Protein AF-A0A0G0DXW0-F1 (afdb_monomer)

Foldseek 3Di:
DDDDPDDPPDWDAQPAQRDTDDLQDQADPQQRHGQQNPRDDLPDLQDLVVLLVCLQPVQQQQVSCVSLVVVVVNVVSNVCSVVVLSNLVSNVVSVVSVPDDSVVNCNVRRDDPDDDDDPDPDPPPPPVVVVVVSVVVSVVVVVVVVVVVVVPPDDDDDDDDDDDDDDDDDDDDDDDDDDDDDDDDDDDDDDDDDDDDPDVQAQQNVLVVLLCVLPVQKDKFKAAPVRHTDDSPGQFQIEIEIEHDDPNQPALVSQLVSLLSSLLSQCPDPVRLVRYQKYWYDYPQWWTWMAGSVCSNPDPSVNCGSRNCVVPFQDEDCDQPPDDDSNPRGHIYTRHPRHD

Radius of gyration: 32.4 Å; Cα contacts (8 Å, |Δi|>4): 427; chains: 1; bounding box: 86×95×65 Å

pLDDT: mean 73.93, std 21.07, range [23.67, 97.31]

Secondary structure (DSSP, 8-state):
----------EEEPTTT--EEETT-SB-TTT--B--TT----SS---HHHHHHHHHHSGGGTHHHHHTT-HHHHHHHHHTGGGSHHHHHHHHHHHHHHTS-HHHHHHHHS-----------------HHHHHHHHHHHHHHHHHHHHHHHHS--------------------------------------------------HHHHHHHHHHTT-TT-EEEEE-TTSSBP-TTSPSPEEEEEEEPTTT--SHHHHHHHHHHHHHHHHH-TTTGGGEEEEEEEETTTEEEEEEHHHHHHS-TTTSHHHHIIIIIS---SS----S-GGG--EEEE-SGGG-

Sequence (340 aa):
MSDEIEQKEGGKKCPFCGESILNEAQKCKHCGEWLVAGGQPVKNSKNKVIAFALAWILGGFGAHKFYLGKTGQGILYLLFCWTMIPSIIAFFEGIVYLTKNDIDFARSYGSASASNPINNNVNNKSNKSVLALVGIVVVIFVVLIIIIGNITGSTKENKVETVSKIETPKQESSTEIKNANDKQPTQENNDVADKKVVEEVGAVKKIENIVKSVSDKSEVTVWDTKGDFAKETSTPPYEVIVNAGNGDIASCFYAKSVAYDIMKKLYTDEAVKSKISRVLFTSWGHLRTSVGSEDGINTDWATSGPTNFWIVMMKYKPYEDETGTLNQRTWGKEIGSDCK

Solvent-accessible surface area (backbone atoms only — not comparable to full-atom values): 20456 Å² total; per-residue (Å²): 136,83,85,80,78,82,78,79,91,54,68,40,58,38,78,78,58,62,48,81,36,58,68,83,49,54,50,41,91,86,70,66,47,74,36,60,93,81,60,66,77,74,84,66,70,73,60,47,66,58,39,22,52,29,11,66,76,36,11,30,53,15,48,26,32,44,74,46,67,39,50,72,61,12,52,51,19,49,75,40,32,90,70,52,56,33,31,60,53,22,42,56,50,18,53,55,41,64,74,40,54,72,68,61,42,43,71,75,45,34,79,74,81,81,75,80,88,72,88,72,86,68,85,70,81,69,62,59,65,59,60,48,51,52,51,51,53,50,52,52,51,52,51,49,51,53,56,54,56,64,71,66,72,76,79,79,88,81,88,84,82,90,87,89,88,87,84,87,84,88,83,89,83,86,80,89,82,90,77,88,79,89,82,85,87,84,88,82,88,79,90,76,92,71,90,74,77,90,66,79,72,42,60,56,63,46,51,50,51,54,42,38,74,76,36,75,70,40,48,74,49,49,25,30,83,85,74,44,77,49,47,77,86,51,70,71,45,26,37,37,41,36,39,44,42,90,81,74,58,92,43,30,68,54,41,55,50,54,49,46,53,40,51,47,56,47,39,68,35,87,85,40,32,88,36,39,25,24,44,38,38,36,34,76,75,20,37,37,38,30,42,4,33,63,58,46,59,71,48,58,71,86,73,42,38,65,51,42,40,56,70,66,59,23,52,73,36,101,56,84,63,79,61,80,54,64,31,66,25,50,28,23,30,69,68,20,81,78,47,111

Structure (mmCIF, N/CA/C/O backbone):
data_AF-A0A0G0DXW0-F1
#
_entry.id   AF-A0A0G0DXW0-F1
#
loop_
_atom_site.group_PDB
_atom_site.id
_atom_site.type_symbol
_atom_site.label_atom_id
_atom_site.label_alt_id
_atom_site.label_comp_id
_atom_site.label_asym_id
_atom_site.label_entity_id
_atom_site.label_seq_id
_atom_site.pdbx_PDB_ins_code
_atom_site.Cartn_x
_atom_site.Cartn_y
_atom_site.Cartn_z
_atom_site.occupancy
_atom_site.B_iso_or_equiv
_atom_site.auth_seq_id
_atom_site.auth_comp_id
_atom_site.auth_asym_id
_atom_site.auth_atom_id
_atom_site.pdbx_PDB_model_num
ATOM 1 N N . MET A 1 1 ? -19.731 39.403 -26.597 1.00 40.00 1 MET A N 1
ATOM 2 C CA . MET A 1 1 ? -19.226 38.393 -27.541 1.00 40.00 1 MET A CA 1
ATOM 3 C C . MET A 1 1 ? -18.908 37.186 -26.696 1.00 40.00 1 MET A C 1
ATOM 5 O O . MET A 1 1 ? -18.010 37.253 -25.869 1.00 40.00 1 MET A O 1
ATOM 9 N N . SER A 1 2 ? -19.826 36.233 -26.732 1.00 44.75 2 SER A N 1
ATOM 10 C CA . SER A 1 2 ? -19.870 35.059 -25.875 1.00 44.75 2 SER A CA 1
ATOM 11 C C . SER A 1 2 ? -18.982 34.002 -26.517 1.00 44.75 2 SER A C 1
ATOM 13 O O . SER A 1 2 ? -19.323 33.528 -27.596 1.00 44.75 2 SER A O 1
ATOM 15 N N . ASP A 1 3 ? -17.857 33.664 -25.895 1.00 50.09 3 ASP A N 1
ATOM 16 C CA . ASP A 1 3 ? -17.045 32.543 -26.363 1.00 50.09 3 ASP A CA 1
ATOM 17 C C . ASP A 1 3 ? -17.637 31.251 -25.790 1.00 50.09 3 ASP A C 1
ATOM 19 O O . ASP A 1 3 ? -17.399 30.868 -24.642 1.00 50.09 3 ASP A O 1
ATOM 23 N N . GLU A 1 4 ? -18.476 30.612 -26.603 1.00 57.16 4 GLU A N 1
ATOM 24 C CA . GLU A 1 4 ? -18.894 29.222 -26.454 1.00 57.16 4 GLU A CA 1
ATOM 25 C C . GLU A 1 4 ? -17.668 28.314 -26.616 1.00 57.16 4 GLU A C 1
ATOM 27 O O . GLU A 1 4 ? -17.169 28.096 -27.719 1.00 57.16 4 GLU A O 1
ATOM 32 N N . ILE A 1 5 ? -17.168 27.762 -25.508 1.00 54.06 5 ILE A N 1
ATOM 33 C CA . ILE A 1 5 ? -16.262 26.613 -25.561 1.00 54.06 5 ILE A CA 1
ATOM 34 C C . ILE A 1 5 ? -17.133 25.366 -25.682 1.00 54.06 5 ILE A C 1
ATOM 36 O O . ILE A 1 5 ? -17.720 24.892 -24.709 1.00 54.06 5 ILE A O 1
ATOM 40 N N . GLU A 1 6 ? -17.210 24.869 -26.910 1.00 49.75 6 GLU A N 1
ATOM 41 C CA . GLU A 1 6 ? -17.829 23.615 -27.320 1.00 49.75 6 GLU A CA 1
ATOM 42 C C . GLU A 1 6 ? -17.302 22.447 -26.457 1.00 49.75 6 GLU A C 1
ATOM 44 O O . GLU A 1 6 ? -16.174 21.969 -26.610 1.00 49.75 6 GLU A O 1
ATOM 49 N N . GLN A 1 7 ? -18.113 21.998 -25.495 1.00 47.75 7 GLN A N 1
ATOM 50 C CA . GLN A 1 7 ? -17.845 20.800 -24.704 1.00 47.75 7 GLN A CA 1
ATOM 51 C C . GLN A 1 7 ? -18.087 19.569 -25.583 1.00 47.75 7 GLN A C 1
ATOM 53 O O . GLN A 1 7 ? -19.216 19.116 -25.750 1.00 47.75 7 GLN A O 1
ATOM 58 N N . LYS A 1 8 ? -17.016 18.997 -26.147 1.00 49.41 8 LYS A N 1
ATOM 59 C CA . LYS A 1 8 ? -17.075 17.633 -26.685 1.00 49.41 8 LYS A CA 1
ATOM 60 C C . LYS A 1 8 ? -17.253 16.657 -25.526 1.00 49.41 8 LYS A C 1
ATOM 62 O O . LYS A 1 8 ? -16.293 16.299 -24.844 1.00 49.41 8 LYS A O 1
ATOM 67 N N . GLU A 1 9 ? -18.494 16.239 -25.309 1.00 58.84 9 GLU A N 1
ATOM 68 C CA . GLU A 1 9 ? -18.859 15.241 -24.310 1.00 58.84 9 GLU A CA 1
ATOM 69 C C . GLU A 1 9 ? -18.385 13.845 -24.731 1.00 58.84 9 GLU A C 1
ATOM 71 O O . GLU A 1 9 ? -19.079 13.057 -25.368 1.00 58.84 9 GLU A O 1
ATOM 76 N N . GLY A 1 10 ? -17.146 13.549 -24.359 1.00 58.88 10 GLY A N 1
ATOM 77 C CA . GLY A 1 10 ? -16.600 12.206 -24.272 1.00 58.88 10 GLY A CA 1
ATOM 78 C C . GLY A 1 10 ? -15.686 12.162 -23.056 1.00 58.88 10 GLY A C 1
ATOM 79 O O . GLY A 1 10 ? -14.524 12.555 -23.134 1.00 58.88 10 GLY A O 1
ATOM 80 N N . GLY A 1 11 ? -16.227 11.751 -21.911 1.00 71.75 11 GLY A N 1
ATOM 81 C CA . GLY A 1 11 ? -15.471 11.612 -20.670 1.00 71.75 11 GLY A CA 1
ATOM 82 C C . GLY A 1 11 ? -15.144 10.150 -20.379 1.00 71.75 11 GLY A C 1
ATOM 83 O O . GLY A 1 11 ? -16.014 9.287 -20.483 1.00 71.75 11 GLY A O 1
ATOM 84 N N . LYS A 1 12 ? -13.906 9.865 -19.971 1.00 81.88 12 LYS A N 1
ATOM 85 C CA . LYS A 1 12 ? -13.527 8.576 -19.369 1.00 81.88 12 LYS A CA 1
ATOM 86 C C . LYS A 1 12 ? -13.483 8.726 -17.855 1.00 81.88 12 LYS A C 1
ATOM 88 O O . LYS A 1 12 ? -13.256 9.818 -17.341 1.00 81.88 12 LYS A O 1
ATOM 93 N N . LYS A 1 13 ? -13.658 7.631 -17.118 1.00 86.25 13 LYS A N 1
ATOM 94 C CA . LYS A 1 13 ? -13.412 7.639 -15.671 1.00 86.25 13 LYS A CA 1
ATOM 95 C C . LYS A 1 13 ? -11.923 7.498 -15.400 1.00 86.25 13 LYS A C 1
ATOM 97 O O . LYS A 1 13 ? -11.234 6.707 -16.045 1.00 86.25 13 LYS A O 1
ATOM 102 N N . CYS A 1 14 ? -11.420 8.272 -14.449 1.00 78.50 14 CYS A N 1
ATOM 103 C CA . CYS A 1 14 ? -10.056 8.127 -13.976 1.00 78.50 14 CYS A CA 1
ATOM 104 C C . CYS A 1 14 ? -9.881 6.725 -13.358 1.00 78.50 14 CYS A C 1
ATOM 106 O O . CYS A 1 14 ? -10.621 6.391 -12.434 1.00 78.50 14 CYS A O 1
ATOM 108 N N . PRO A 1 15 ? -8.904 5.909 -13.794 1.00 73.50 15 PRO A N 1
ATOM 109 C CA . PRO A 1 15 ? -8.685 4.569 -13.242 1.00 73.50 15 PRO A CA 1
ATOM 110 C C . PRO A 1 15 ? -8.173 4.585 -11.792 1.00 73.50 15 PRO A C 1
ATOM 112 O O . PRO A 1 15 ? -8.143 3.541 -11.151 1.00 73.50 15 PRO A O 1
ATOM 115 N N . PHE A 1 16 ? -7.769 5.752 -11.280 1.00 71.25 16 PHE A N 1
ATOM 116 C CA . PHE A 1 16 ? -7.217 5.910 -9.935 1.00 71.25 16 PHE A CA 1
ATOM 117 C C . PHE A 1 16 ? -8.240 6.449 -8.928 1.00 71.25 16 PHE A C 1
ATOM 119 O O . PHE A 1 16 ? -8.331 5.930 -7.820 1.00 71.25 16 PHE A O 1
ATOM 126 N N . CYS A 1 17 ? -9.023 7.469 -9.301 1.00 80.31 17 CYS A N 1
ATOM 127 C CA . CYS A 1 17 ? -10.004 8.092 -8.400 1.00 80.31 17 CYS A CA 1
ATOM 128 C C . CYS A 1 17 ? -11.469 7.908 -8.813 1.00 80.31 17 CYS A C 1
ATOM 130 O O . CYS A 1 17 ? -12.350 8.340 -8.085 1.00 80.31 17 CYS A O 1
ATOM 132 N N . GLY A 1 18 ? -11.753 7.306 -9.972 1.00 77.38 18 GLY A N 1
ATOM 133 C CA . GLY A 1 18 ? -13.119 7.037 -10.436 1.00 77.38 18 GLY A CA 1
ATOM 134 C C . GLY A 1 18 ? -13.885 8.245 -10.989 1.00 77.38 18 GLY A C 1
ATOM 135 O O . GLY A 1 18 ? -14.936 8.052 -11.598 1.00 77.38 18 GLY A O 1
ATOM 136 N N . GLU A 1 19 ? -13.350 9.458 -10.833 1.00 81.75 19 GLU A N 1
ATOM 137 C CA . GLU A 1 19 ? -13.993 10.700 -11.269 1.00 81.75 19 GLU A CA 1
ATOM 138 C C . GLU A 1 19 ? -13.965 10.878 -12.793 1.00 81.75 19 GLU A C 1
ATOM 140 O O . GLU A 1 19 ? -13.047 10.404 -13.478 1.00 81.75 19 GLU A O 1
ATOM 145 N N . SER A 1 20 ? -14.966 11.577 -13.328 1.00 83.06 20 SER A N 1
ATOM 146 C CA . SER A 1 20 ? -15.090 11.820 -14.766 1.00 83.06 20 SER A CA 1
ATOM 147 C C . SER A 1 20 ? -14.067 12.852 -15.239 1.00 83.06 20 SER A C 1
ATOM 149 O O . SER A 1 20 ? -13.971 13.969 -14.731 1.00 83.06 20 SER A O 1
ATOM 151 N N . ILE A 1 21 ? -13.281 12.476 -16.240 1.00 84.25 21 ILE A N 1
ATOM 152 C CA . ILE A 1 21 ? -12.210 13.289 -16.816 1.00 84.25 21 ILE A CA 1
ATOM 153 C C . ILE A 1 21 ? -12.323 13.303 -18.338 1.00 84.25 21 ILE A C 1
ATOM 155 O O . ILE A 1 21 ? -12.891 12.397 -18.946 1.00 84.25 21 ILE A O 1
ATOM 159 N N . LEU A 1 22 ? -11.730 14.317 -18.966 1.00 82.00 22 LEU A N 1
ATOM 160 C CA . LEU A 1 22 ? -11.640 14.383 -20.423 1.00 82.00 22 LEU A CA 1
ATOM 161 C C . LEU A 1 22 ? -10.870 13.169 -20.967 1.00 82.00 22 LEU A C 1
ATOM 163 O O . LEU A 1 22 ? -9.897 12.707 -20.356 1.00 82.00 22 LEU A O 1
ATOM 167 N N . ASN A 1 23 ? -11.283 12.661 -22.128 1.00 76.00 23 ASN A N 1
ATOM 168 C CA . ASN A 1 23 ? -10.635 11.524 -22.781 1.00 76.00 23 ASN A CA 1
ATOM 169 C C . ASN A 1 23 ? -9.145 11.772 -23.070 1.00 76.00 23 ASN A C 1
ATOM 171 O O . ASN A 1 23 ? -8.328 10.850 -22.975 1.00 76.00 23 ASN A O 1
ATOM 175 N N . GLU A 1 24 ? -8.770 13.020 -23.321 1.00 73.81 24 GLU A N 1
ATOM 176 C CA . GLU A 1 24 ? -7.413 13.464 -23.641 1.00 73.81 24 GLU A CA 1
ATOM 177 C C . GLU A 1 24 ? -6.607 13.866 -22.397 1.00 73.81 24 GLU A C 1
ATOM 179 O O . GLU A 1 24 ? -5.425 14.193 -22.509 1.00 73.81 24 GLU A O 1
ATOM 184 N N . ALA A 1 25 ? -7.208 13.838 -21.200 1.00 69.88 25 ALA A N 1
ATOM 185 C CA . ALA A 1 25 ? -6.524 14.241 -19.978 1.00 69.88 25 ALA A CA 1
ATOM 186 C C . ALA A 1 25 ? -5.266 13.382 -19.760 1.00 69.88 25 ALA A C 1
ATOM 188 O O . ALA A 1 25 ? -5.347 12.160 -19.606 1.00 69.88 25 ALA A O 1
ATOM 189 N N . GLN A 1 26 ? -4.104 14.043 -19.740 1.00 73.50 26 GLN A N 1
ATOM 190 C CA . GLN A 1 26 ? -2.802 13.440 -19.419 1.00 73.50 26 GLN A CA 1
ATOM 191 C C . GLN A 1 26 ? -2.531 13.418 -17.914 1.00 73.50 26 GLN A C 1
ATOM 193 O O . GLN A 1 26 ? -1.692 12.658 -17.441 1.00 73.50 26 GLN A O 1
ATOM 198 N N . LYS A 1 27 ? -3.238 14.253 -17.155 1.00 76.44 27 LYS A N 1
ATOM 199 C CA . LYS A 1 27 ? -3.160 14.333 -15.702 1.00 76.44 27 LYS A CA 1
ATOM 200 C C . LYS A 1 27 ? -4.563 14.550 -15.160 1.00 76.44 27 LYS A C 1
ATOM 202 O O . LYS A 1 27 ? -5.306 15.384 -15.677 1.00 76.44 27 LYS A O 1
ATOM 207 N N . CYS A 1 28 ? -4.948 13.775 -14.157 1.00 80.81 28 CYS A N 1
ATOM 208 C CA . CYS A 1 28 ? -6.250 13.923 -13.532 1.00 80.81 28 CYS A CA 1
ATOM 209 C C . CYS A 1 28 ? -6.279 15.214 -12.702 1.00 80.81 28 CYS A C 1
ATOM 211 O O . CYS A 1 28 ? -5.436 15.410 -11.831 1.00 80.81 28 CYS A O 1
ATOM 213 N N . LYS A 1 29 ? -7.272 16.079 -12.935 1.00 80.69 29 LYS A N 1
ATOM 214 C CA . LYS A 1 29 ? -7.458 17.319 -12.159 1.00 80.69 29 LYS A CA 1
ATOM 215 C C . LYS A 1 29 ? -7.966 17.086 -10.730 1.00 80.69 29 LYS A C 1
ATOM 217 O O . LYS A 1 29 ? -7.827 17.969 -9.898 1.00 80.69 29 LYS A O 1
ATOM 222 N N . HIS A 1 30 ? -8.551 15.916 -10.463 1.00 79.06 30 HIS A N 1
ATOM 223 C CA . HIS A 1 30 ? -9.134 15.576 -9.163 1.00 79.06 30 HIS A CA 1
ATOM 224 C C . HIS A 1 30 ? -8.126 14.889 -8.238 1.00 79.06 30 HIS A C 1
ATOM 226 O O . HIS A 1 30 ? -8.011 15.273 -7.083 1.00 79.06 30 HIS A O 1
ATOM 232 N N . CYS A 1 31 ? -7.364 13.906 -8.739 1.00 77.19 31 CYS A N 1
ATOM 233 C CA . CYS A 1 31 ? -6.364 13.197 -7.931 1.00 77.19 31 CYS A CA 1
ATOM 234 C C . CYS A 1 31 ? -4.911 13.585 -8.204 1.00 77.19 31 CYS A C 1
ATOM 236 O O . CYS A 1 31 ? -4.020 13.114 -7.508 1.00 77.19 31 CYS A O 1
ATOM 238 N N . GLY A 1 32 ? -4.644 14.402 -9.224 1.00 67.06 32 GLY A N 1
ATOM 239 C CA . GLY A 1 32 ? -3.286 14.806 -9.588 1.00 67.06 32 GLY A CA 1
ATOM 240 C C . GLY A 1 32 ? -2.451 13.714 -10.266 1.00 67.06 32 GLY A C 1
ATOM 241 O O . GLY A 1 32 ? -1.327 14.002 -10.673 1.00 67.06 32 GLY A O 1
ATOM 242 N N . GLU A 1 33 ? -2.982 12.501 -10.436 1.00 69.62 33 GLU A N 1
ATOM 243 C CA . GLU A 1 33 ? -2.247 11.372 -11.010 1.00 69.62 33 GLU A CA 1
ATOM 244 C C . GLU A 1 33 ? -2.070 11.513 -12.525 1.00 69.62 33 GLU A C 1
ATOM 246 O O . GLU A 1 33 ? -2.971 11.979 -13.237 1.00 69.62 33 GLU A O 1
ATOM 251 N N . TRP A 1 34 ? -0.913 11.093 -13.036 1.00 71.31 34 TRP A N 1
ATOM 252 C CA . TRP A 1 34 ? -0.656 11.112 -14.471 1.00 71.31 34 TRP A CA 1
ATOM 253 C C . TRP A 1 34 ? -1.344 9.926 -15.142 1.00 71.31 34 TRP A C 1
ATOM 255 O O . TRP A 1 34 ? -1.150 8.761 -14.806 1.00 71.31 34 TRP A O 1
ATOM 265 N N . LEU A 1 35 ? -2.152 10.231 -16.147 1.00 71.62 35 LEU A N 1
ATOM 266 C CA . LEU A 1 35 ? -2.888 9.254 -16.923 1.00 71.62 35 LEU A CA 1
ATOM 267 C C . LEU A 1 35 ? -2.022 8.877 -18.116 1.00 71.62 35 LEU A C 1
ATOM 269 O O . LEU A 1 35 ? -1.823 9.667 -19.041 1.00 71.62 35 LEU A O 1
ATOM 273 N N . VAL A 1 36 ? -1.492 7.657 -18.102 1.00 62.97 36 VAL A N 1
ATOM 274 C CA . VAL A 1 36 ? -0.843 7.089 -19.285 1.00 62.97 36 VAL A CA 1
ATOM 275 C C . VAL A 1 36 ? -1.857 7.103 -20.432 1.00 62.97 36 VAL A C 1
ATOM 277 O O . VAL A 1 36 ? -3.027 6.757 -20.234 1.00 62.97 36 VAL A O 1
ATOM 280 N N . ALA A 1 37 ? -1.430 7.573 -21.608 1.00 52.50 37 ALA A N 1
ATOM 281 C CA . ALA A 1 37 ? -2.293 7.727 -22.776 1.00 52.50 37 ALA A CA 1
ATOM 282 C C . ALA A 1 37 ? -3.056 6.416 -23.036 1.00 52.50 37 ALA A C 1
ATOM 284 O O . ALA A 1 37 ? -2.452 5.406 -23.387 1.00 52.50 37 ALA A O 1
ATOM 285 N N . GLY A 1 38 ? -4.369 6.425 -22.788 1.00 54.19 38 GLY A N 1
ATOM 286 C CA . GLY A 1 38 ? -5.231 5.241 -22.890 1.00 54.19 38 GLY A CA 1
ATOM 287 C C . GLY A 1 38 ? -5.963 4.820 -21.611 1.00 54.19 38 GLY A C 1
ATOM 288 O O . GLY A 1 38 ? -6.814 3.947 -21.694 1.00 54.19 38 GLY A O 1
ATOM 289 N N . GLY A 1 39 ? -5.710 5.438 -20.448 1.00 50.62 39 GLY A N 1
ATOM 290 C CA . GLY A 1 39 ? -6.562 5.252 -19.258 1.00 50.62 39 GLY A CA 1
ATOM 291 C C . GLY A 1 39 ? -6.633 3.818 -18.712 1.00 50.62 39 GLY A C 1
ATOM 292 O O . GLY A 1 39 ? -7.586 3.481 -18.017 1.00 50.62 39 GLY A O 1
ATOM 293 N N . GLN A 1 40 ? -5.649 2.973 -19.018 1.00 46.19 40 GLN A N 1
ATOM 294 C CA . GLN A 1 40 ? -5.597 1.602 -18.519 1.00 46.19 40 GLN A CA 1
ATOM 295 C C . GLN A 1 40 ? -4.689 1.538 -17.280 1.00 46.19 40 GLN A C 1
ATOM 297 O O . GLN A 1 40 ? -3.586 2.097 -17.312 1.00 46.19 40 GLN A O 1
ATOM 302 N N . PRO A 1 41 ? -5.112 0.863 -16.195 1.00 42.81 41 PRO A N 1
ATOM 303 C CA . PRO A 1 41 ? -4.245 0.605 -15.054 1.00 42.81 41 PRO A CA 1
ATOM 304 C C . PRO A 1 41 ? -3.052 -0.233 -15.520 1.00 42.81 41 PRO A C 1
ATOM 306 O O . PRO A 1 41 ? -3.225 -1.284 -16.141 1.00 42.81 41 PRO A O 1
ATOM 309 N N . VAL A 1 42 ? -1.832 0.228 -15.230 1.00 52.88 42 VAL A N 1
ATOM 310 C CA . VAL A 1 42 ? -0.592 -0.482 -15.578 1.00 52.88 42 VAL A CA 1
ATOM 311 C C . VAL A 1 42 ? -0.439 -1.672 -14.632 1.00 52.88 42 VAL A C 1
ATOM 313 O O . VAL A 1 42 ? 0.330 -1.655 -13.675 1.00 52.88 42 VAL A O 1
ATOM 316 N N . LYS A 1 43 ? -1.240 -2.713 -14.858 1.00 40.75 43 LYS A N 1
ATOM 317 C CA . LYS A 1 43 ? -1.130 -3.984 -14.153 1.00 40.75 43 LYS A CA 1
ATOM 318 C C . LYS A 1 43 ? 0.198 -4.605 -14.598 1.00 40.75 43 LYS A C 1
ATOM 320 O O . LYS A 1 43 ? 0.286 -5.114 -15.712 1.00 40.75 43 LYS A O 1
ATOM 325 N N . ASN A 1 44 ? 1.214 -4.518 -13.736 1.00 50.59 44 ASN A N 1
ATOM 326 C CA . ASN A 1 44 ? 2.633 -4.853 -13.950 1.00 50.59 44 ASN A CA 1
ATOM 327 C C . ASN A 1 44 ? 3.506 -3.693 -14.463 1.00 50.59 44 ASN A C 1
ATOM 329 O O . ASN A 1 44 ? 4.019 -3.718 -15.587 1.00 50.59 44 ASN A O 1
ATOM 333 N N . SER A 1 45 ? 3.751 -2.694 -13.610 1.00 62.88 45 SER A N 1
ATOM 334 C CA . SER A 1 45 ? 4.918 -1.828 -13.782 1.00 62.88 45 SER A CA 1
ATOM 335 C C . SER A 1 45 ? 6.189 -2.662 -13.580 1.00 62.88 45 SER A C 1
ATOM 337 O O . SER A 1 45 ? 6.467 -3.199 -12.510 1.00 62.88 45 SER A O 1
ATOM 339 N N . LYS A 1 46 ? 6.967 -2.827 -14.649 1.00 77.44 46 LYS A N 1
ATOM 340 C CA . LYS A 1 46 ? 8.275 -3.484 -14.576 1.00 77.44 46 LYS A CA 1
ATOM 341 C C . LYS A 1 46 ? 9.223 -2.590 -13.788 1.00 77.44 46 LYS A C 1
ATOM 343 O O . LYS A 1 46 ? 9.322 -1.398 -14.065 1.00 77.44 46 LYS A O 1
ATOM 348 N N . ASN A 1 47 ? 9.951 -3.166 -12.842 1.00 83.31 47 ASN A N 1
ATOM 349 C CA . ASN A 1 47 ? 10.943 -2.437 -12.063 1.00 83.31 47 ASN A CA 1
ATOM 350 C C . ASN A 1 47 ? 12.183 -2.112 -12.923 1.00 83.31 47 ASN A C 1
ATOM 352 O O . ASN A 1 47 ? 12.797 -3.022 -13.493 1.00 83.31 47 ASN A O 1
ATOM 356 N N . LYS A 1 48 ? 12.558 -0.826 -12.996 1.00 86.06 48 LYS A N 1
ATOM 357 C CA . LYS A 1 48 ? 13.735 -0.337 -13.736 1.00 86.06 48 LYS A CA 1
ATOM 358 C C . LYS A 1 48 ? 15.061 -0.837 -13.161 1.00 86.06 48 LYS A C 1
ATOM 360 O O . LYS A 1 48 ? 15.996 -1.081 -13.917 1.00 86.06 48 LYS A O 1
ATOM 365 N N . VAL A 1 49 ? 15.124 -1.055 -11.847 1.00 87.69 49 VAL A N 1
ATOM 366 C CA . VAL A 1 49 ? 16.309 -1.583 -11.156 1.00 87.69 49 VAL A CA 1
ATOM 367 C C . VAL A 1 49 ? 16.547 -3.034 -11.561 1.00 87.69 49 VAL A C 1
ATOM 369 O O . VAL A 1 49 ? 17.676 -3.414 -11.852 1.00 87.69 49 VAL A O 1
ATOM 372 N N . ILE A 1 50 ? 15.476 -3.826 -11.687 1.00 88.50 50 ILE A N 1
ATOM 373 C CA . ILE A 1 50 ? 15.559 -5.204 -12.190 1.00 88.50 50 ILE A CA 1
ATOM 374 C C . ILE A 1 50 ? 15.977 -5.207 -13.667 1.00 88.50 50 ILE A C 1
ATOM 376 O O . ILE A 1 50 ? 16.835 -5.994 -14.056 1.00 88.50 50 ILE A O 1
ATOM 380 N N . ALA A 1 51 ? 15.441 -4.294 -14.487 1.00 88.88 51 ALA A N 1
ATOM 381 C CA . ALA A 1 51 ? 15.866 -4.157 -15.883 1.00 88.88 51 ALA A CA 1
ATOM 382 C C . ALA A 1 51 ? 17.358 -3.799 -16.011 1.00 88.88 51 ALA A C 1
ATOM 384 O O . ALA A 1 51 ? 18.039 -4.342 -16.879 1.00 88.88 51 ALA A O 1
ATOM 385 N N . PHE A 1 52 ? 17.868 -2.925 -15.138 1.00 92.69 52 PHE A N 1
ATOM 386 C CA . PHE A 1 52 ? 19.289 -2.591 -15.051 1.00 92.69 52 PHE A CA 1
ATOM 387 C C . PHE A 1 52 ? 20.135 -3.789 -14.609 1.00 92.69 52 PHE A C 1
ATOM 389 O O . PHE A 1 52 ? 21.103 -4.123 -15.285 1.00 92.69 52 PHE A O 1
ATOM 396 N N . ALA A 1 53 ? 19.750 -4.472 -13.529 1.00 91.25 53 ALA A N 1
ATOM 397 C CA . ALA A 1 53 ? 20.469 -5.641 -13.027 1.00 91.25 53 ALA A CA 1
ATOM 398 C C . ALA A 1 53 ? 20.553 -6.752 -14.088 1.00 91.25 53 ALA A C 1
ATOM 400 O O . ALA A 1 53 ? 21.617 -7.328 -14.312 1.00 91.25 53 ALA A O 1
ATOM 401 N N . LEU A 1 54 ? 19.457 -6.996 -14.812 1.00 89.50 54 LEU A N 1
ATOM 402 C CA . LEU A 1 54 ? 19.430 -7.939 -15.930 1.00 89.50 54 LEU A CA 1
ATOM 403 C C . LEU A 1 54 ? 20.311 -7.488 -17.098 1.00 89.50 54 LEU A C 1
ATOM 405 O O . LEU A 1 54 ? 20.960 -8.328 -17.714 1.00 89.50 54 LEU A O 1
ATOM 409 N N . ALA A 1 55 ? 20.354 -6.189 -17.400 1.00 90.25 55 ALA A N 1
ATOM 410 C CA . ALA A 1 55 ? 21.207 -5.649 -18.458 1.00 90.25 55 ALA A CA 1
ATOM 411 C C . ALA A 1 55 ? 22.696 -5.715 -18.083 1.00 90.25 55 ALA A C 1
ATOM 413 O O . ALA A 1 55 ? 23.538 -5.898 -18.955 1.00 90.25 55 ALA A O 1
ATOM 414 N N . TRP A 1 56 ? 23.022 -5.606 -16.795 1.00 89.69 56 TRP A N 1
ATOM 415 C CA . TRP A 1 56 ? 24.393 -5.666 -16.299 1.00 89.69 56 TRP A CA 1
ATOM 416 C C . TRP A 1 56 ? 24.939 -7.096 -16.247 1.00 89.69 56 TRP A C 1
ATOM 418 O O . TRP A 1 56 ? 26.048 -7.351 -16.704 1.00 89.69 56 TRP A O 1
ATOM 428 N N . ILE A 1 57 ? 24.162 -8.038 -15.702 1.00 87.81 57 ILE A N 1
ATOM 429 C CA . ILE A 1 57 ? 24.633 -9.410 -15.456 1.00 87.81 57 ILE A CA 1
ATOM 430 C C . ILE A 1 57 ? 24.367 -10.308 -16.676 1.00 87.81 57 ILE A C 1
ATOM 432 O O . ILE A 1 57 ? 25.219 -11.103 -17.060 1.00 87.81 57 ILE A O 1
ATOM 436 N N . LEU A 1 58 ? 23.199 -10.176 -17.316 1.00 89.19 58 LEU A N 1
ATOM 437 C CA . LEU A 1 58 ? 22.757 -11.010 -18.448 1.00 89.19 58 LEU A CA 1
ATOM 438 C C . LEU A 1 58 ? 22.577 -10.193 -19.746 1.00 89.19 58 LEU A C 1
ATOM 440 O O . LEU A 1 58 ? 21.855 -10.601 -20.663 1.00 89.19 58 LEU A O 1
ATOM 444 N N . GLY A 1 59 ? 23.245 -9.042 -19.852 1.00 86.38 59 GLY A N 1
ATOM 445 C CA . GLY A 1 59 ? 23.125 -8.133 -20.993 1.00 86.38 59 GLY A CA 1
ATOM 446 C C . GLY A 1 59 ? 23.527 -8.749 -22.328 1.00 86.38 59 GLY A C 1
ATOM 447 O O . GLY A 1 59 ? 22.815 -8.588 -23.318 1.00 86.38 59 GLY A O 1
ATOM 448 N N . GLY A 1 60 ? 24.614 -9.524 -22.340 1.00 85.62 60 GLY A N 1
ATOM 449 C CA . GLY A 1 60 ? 25.094 -10.227 -23.536 1.00 85.62 60 GLY A CA 1
ATOM 450 C C . GLY A 1 60 ? 24.112 -11.262 -24.088 1.00 85.62 60 GLY A C 1
ATOM 451 O O . GLY A 1 60 ? 24.085 -11.501 -25.291 1.00 85.62 60 GLY A O 1
ATOM 452 N N . PHE A 1 61 ? 23.256 -11.820 -23.228 1.00 90.00 61 PHE A N 1
ATOM 453 C CA . PHE A 1 61 ? 22.195 -12.758 -23.603 1.00 90.00 61 PHE A CA 1
ATOM 454 C C . PHE A 1 61 ? 20.851 -12.060 -23.878 1.00 90.00 61 PHE A C 1
ATOM 456 O O . PHE A 1 61 ? 19.884 -12.707 -24.265 1.00 90.00 61 PHE A O 1
ATOM 463 N N . GLY A 1 62 ? 20.752 -10.742 -23.664 1.00 89.00 62 GLY A N 1
ATOM 464 C CA . GLY A 1 62 ? 19.528 -9.978 -23.915 1.00 89.00 62 GLY A CA 1
ATOM 465 C C . GLY A 1 62 ? 18.395 -10.216 -22.912 1.00 89.00 62 GLY A C 1
ATOM 466 O O . GLY A 1 62 ? 17.244 -9.898 -23.220 1.00 89.00 62 GLY A O 1
ATOM 467 N N . ALA A 1 63 ? 18.675 -10.740 -21.712 1.00 90.25 63 ALA A N 1
ATOM 468 C CA . ALA A 1 63 ? 17.652 -11.030 -20.696 1.00 90.25 63 ALA A CA 1
ATOM 469 C C . ALA A 1 63 ? 16.812 -9.797 -20.322 1.00 90.25 63 ALA A C 1
ATOM 471 O O . ALA A 1 63 ? 15.596 -9.887 -20.131 1.00 90.25 63 ALA A O 1
ATOM 472 N N . HIS A 1 64 ? 17.431 -8.614 -20.297 1.00 90.44 64 HIS A N 1
ATOM 473 C CA . HIS A 1 64 ? 16.732 -7.353 -20.055 1.00 90.44 64 HIS A CA 1
ATOM 474 C C . HIS A 1 64 ? 15.704 -7.026 -21.143 1.00 90.44 64 HIS A C 1
ATOM 476 O O . HIS A 1 64 ? 14.660 -6.457 -20.839 1.00 90.44 64 HIS A O 1
ATOM 482 N N . LYS A 1 65 ? 15.931 -7.417 -22.404 1.00 88.75 65 LYS A N 1
ATOM 483 C CA . LYS A 1 65 ? 14.955 -7.224 -23.490 1.00 88.75 65 LYS A CA 1
ATOM 484 C C . LYS A 1 65 ? 13.743 -8.133 -23.333 1.00 88.75 65 LYS A C 1
ATOM 486 O O . LYS A 1 65 ? 12.620 -7.671 -23.538 1.00 88.75 65 LYS A O 1
ATOM 491 N N . PHE A 1 66 ? 13.958 -9.383 -22.921 1.00 89.19 66 PHE A N 1
ATOM 492 C CA . PHE A 1 66 ? 12.875 -10.317 -22.605 1.00 89.19 66 PHE A CA 1
ATOM 493 C C . PHE A 1 66 ? 12.041 -9.824 -21.425 1.00 89.19 66 PHE A C 1
ATOM 495 O O . PHE A 1 66 ? 10.816 -9.773 -21.521 1.00 89.19 66 PHE A O 1
ATOM 502 N N . TYR A 1 67 ? 12.696 -9.341 -20.368 1.00 85.56 67 TYR A N 1
ATOM 503 C CA . TYR A 1 67 ? 12.018 -8.720 -19.233 1.00 85.56 67 TYR A CA 1
ATOM 504 C C . TYR A 1 67 ? 11.152 -7.530 -19.671 1.00 85.56 67 TYR A C 1
ATOM 506 O O . TYR A 1 67 ? 9.976 -7.438 -19.319 1.00 85.56 67 TYR A O 1
ATOM 514 N N . LEU A 1 68 ? 11.672 -6.663 -20.545 1.00 85.94 68 LEU A N 1
ATOM 515 C CA . LEU A 1 68 ? 10.929 -5.526 -21.097 1.00 85.94 68 LEU A CA 1
ATOM 516 C C . LEU A 1 68 ? 9.859 -5.918 -22.134 1.00 85.94 68 LEU A C 1
ATOM 518 O O . LEU A 1 68 ? 9.118 -5.048 -22.581 1.00 85.94 68 LEU A O 1
ATOM 522 N N . GLY A 1 69 ? 9.660 -7.208 -22.430 1.00 83.38 69 GLY A N 1
ATOM 523 C CA . GLY A 1 69 ? 8.633 -7.697 -23.362 1.00 83.38 69 GLY A CA 1
ATOM 524 C C . GLY A 1 69 ? 9.000 -7.510 -24.837 1.00 83.38 69 GLY A C 1
ATOM 525 O O . GLY A 1 69 ? 8.162 -7.683 -25.715 1.00 83.38 69 GLY A O 1
ATOM 526 N N . LYS A 1 70 ? 10.259 -7.160 -25.127 1.00 85.81 70 LYS A N 1
ATOM 527 C CA . LYS A 1 70 ? 10.796 -7.007 -26.484 1.00 85.81 70 LYS A CA 1
ATOM 528 C C . LYS A 1 70 ? 11.443 -8.314 -26.937 1.00 85.81 70 LYS A C 1
ATOM 530 O O . LYS A 1 70 ? 12.642 -8.358 -27.209 1.00 85.81 70 LYS A O 1
ATOM 535 N N . THR A 1 71 ? 10.643 -9.376 -27.023 1.00 85.25 71 THR A N 1
ATOM 536 C CA . THR A 1 71 ? 11.101 -10.748 -27.312 1.00 85.25 71 THR A CA 1
ATOM 537 C C . THR A 1 71 ? 11.925 -10.836 -28.597 1.00 85.25 71 THR A C 1
ATOM 539 O O . THR A 1 71 ? 12.975 -11.468 -28.599 1.00 85.25 71 THR A O 1
ATOM 542 N N . GLY A 1 72 ? 11.532 -10.125 -29.663 1.00 88.00 72 GLY A N 1
ATOM 543 C CA . GLY A 1 72 ? 12.302 -10.094 -30.914 1.00 88.00 72 GLY A CA 1
ATOM 544 C C . GLY A 1 72 ? 13.710 -9.504 -30.758 1.00 88.00 72 GLY A C 1
ATOM 545 O O . GLY A 1 72 ? 14.669 -10.053 -31.292 1.00 88.00 72 GLY A O 1
ATOM 546 N N . GLN A 1 73 ? 13.864 -8.433 -29.967 1.00 86.50 73 GLN A N 1
ATOM 547 C CA . GLN A 1 73 ? 15.188 -7.868 -29.666 1.00 86.50 73 GLN A CA 1
ATOM 548 C C . GLN A 1 73 ? 16.004 -8.794 -28.758 1.00 86.50 73 GLN A C 1
ATOM 550 O O . GLN A 1 73 ? 17.212 -8.895 -28.934 1.00 86.50 73 GLN A O 1
ATOM 555 N N . GLY A 1 74 ? 15.358 -9.494 -27.820 1.00 89.00 74 GLY A N 1
ATOM 556 C CA . GLY A 1 74 ? 16.021 -10.494 -26.981 1.00 89.00 74 GLY A CA 1
ATOM 557 C C . GLY A 1 74 ? 16.590 -11.661 -27.792 1.00 89.00 74 GLY A C 1
ATOM 558 O O . GLY A 1 74 ? 17.747 -12.025 -27.607 1.00 89.00 74 GLY A O 1
ATOM 559 N N . ILE A 1 75 ? 15.822 -12.196 -28.750 1.00 90.56 75 ILE A N 1
ATOM 560 C CA . ILE A 1 75 ? 16.287 -13.275 -29.641 1.00 90.56 75 ILE A CA 1
ATOM 561 C C . ILE A 1 75 ? 17.472 -12.801 -30.487 1.00 90.56 75 ILE A C 1
ATOM 563 O O . ILE A 1 75 ? 18.452 -13.526 -30.628 1.00 90.56 75 ILE A O 1
ATOM 567 N N . LEU A 1 76 ? 17.428 -11.567 -30.999 1.00 89.00 76 LEU A N 1
ATOM 568 C CA . LEU A 1 76 ? 18.552 -10.995 -31.739 1.00 89.00 76 LEU A CA 1
ATOM 569 C C . LEU A 1 76 ? 19.827 -10.943 -30.880 1.00 89.00 76 LEU A C 1
ATOM 571 O O . LEU A 1 76 ? 20.897 -11.320 -31.346 1.00 89.00 76 LEU A O 1
ATOM 575 N N . TYR A 1 77 ? 19.714 -10.533 -29.614 1.00 89.06 77 TYR A N 1
ATOM 576 C CA . TYR A 1 77 ? 20.852 -10.506 -28.690 1.00 89.06 77 TYR A CA 1
ATOM 577 C C . TYR A 1 77 ? 21.398 -11.914 -28.419 1.00 89.06 77 TYR A C 1
ATOM 579 O O . TYR A 1 77 ? 22.612 -12.088 -28.409 1.00 89.06 77 TYR A O 1
ATOM 587 N N . LEU A 1 78 ? 20.531 -12.925 -28.285 1.00 87.75 78 LEU A N 1
ATOM 588 C CA . LEU A 1 78 ? 20.952 -14.324 -28.146 1.00 87.75 78 LEU A CA 1
ATOM 589 C C . LEU A 1 78 ? 21.701 -14.841 -29.380 1.00 87.75 78 LEU A C 1
ATOM 591 O O . LEU A 1 78 ? 22.700 -15.533 -29.226 1.00 87.75 78 LEU A O 1
ATOM 595 N N . LEU A 1 79 ? 21.263 -14.493 -30.593 1.00 86.75 79 LEU A N 1
ATOM 596 C CA . LEU A 1 79 ? 21.932 -14.921 -31.830 1.00 86.75 79 LEU A CA 1
ATOM 597 C C . LEU A 1 79 ? 23.299 -14.256 -32.021 1.00 86.75 79 LEU A C 1
ATOM 599 O O . LEU A 1 79 ? 24.209 -14.857 -32.590 1.00 86.75 79 LEU A O 1
ATOM 603 N N . PHE A 1 80 ? 23.458 -13.025 -31.535 1.00 83.81 80 PHE A N 1
ATOM 604 C CA . PHE A 1 80 ? 24.709 -12.274 -31.623 1.00 83.81 80 PHE A CA 1
ATOM 605 C C . PHE A 1 80 ? 25.574 -12.368 -30.356 1.00 83.81 80 PHE A C 1
ATOM 607 O O . PHE A 1 80 ? 26.613 -11.710 -30.297 1.00 83.81 80 PHE A O 1
ATOM 614 N N . CYS A 1 81 ? 25.208 -13.179 -29.356 1.00 83.75 81 CYS A N 1
ATOM 615 C CA . CYS A 1 81 ? 25.890 -13.216 -28.053 1.00 83.75 81 CYS A CA 1
ATOM 616 C C . CYS A 1 81 ? 27.383 -13.588 -28.160 1.00 83.75 81 CYS A C 1
ATOM 618 O O . CYS A 1 81 ? 28.214 -13.058 -27.425 1.00 83.75 81 CYS A O 1
ATOM 620 N N . TRP A 1 82 ? 27.740 -14.408 -29.151 1.00 80.06 82 TRP A N 1
ATOM 621 C CA . TRP A 1 82 ? 29.113 -14.811 -29.470 1.00 80.06 82 TRP A CA 1
ATOM 622 C C . TRP A 1 82 ? 29.999 -13.670 -29.993 1.00 80.06 82 TRP A C 1
ATOM 624 O O . TRP A 1 82 ? 31.221 -13.769 -29.941 1.00 80.06 82 TRP A O 1
ATOM 634 N N . THR A 1 83 ? 29.406 -12.567 -30.462 1.00 82.25 83 THR A N 1
ATOM 635 C CA . THR A 1 83 ? 30.154 -11.412 -30.988 1.00 82.25 83 THR A CA 1
ATOM 636 C C . THR A 1 83 ? 30.604 -10.433 -29.904 1.00 82.25 83 THR A C 1
ATOM 638 O O . THR A 1 83 ? 31.312 -9.481 -30.213 1.00 82.25 83 THR A O 1
ATOM 641 N N . MET A 1 84 ? 30.169 -10.613 -28.648 1.00 80.50 84 MET A N 1
ATOM 642 C CA . MET A 1 84 ? 30.374 -9.691 -27.511 1.00 80.50 84 MET A CA 1
ATOM 643 C C . MET A 1 84 ? 29.818 -8.262 -27.690 1.00 80.50 84 MET A C 1
ATOM 645 O O . MET A 1 84 ? 29.669 -7.533 -26.709 1.00 80.50 84 MET A O 1
ATOM 649 N N . ILE A 1 85 ? 29.409 -7.876 -28.901 1.00 84.31 85 ILE A N 1
ATOM 650 C CA . ILE A 1 85 ? 28.751 -6.604 -29.218 1.00 84.31 85 ILE A CA 1
ATOM 651 C C . ILE A 1 85 ? 27.468 -6.400 -28.382 1.00 84.31 85 ILE A C 1
ATOM 653 O O . ILE A 1 85 ? 27.309 -5.312 -27.818 1.00 84.31 85 ILE A O 1
ATOM 657 N N . PRO A 1 86 ? 26.573 -7.402 -28.210 1.00 87.06 86 PRO A N 1
ATOM 658 C CA . PRO A 1 86 ? 25.363 -7.234 -27.402 1.00 87.06 86 PRO A CA 1
ATOM 659 C C . PRO A 1 86 ? 25.642 -6.873 -25.941 1.00 87.06 86 PRO A C 1
ATOM 661 O O . PRO A 1 86 ? 24.879 -6.106 -25.358 1.00 87.06 86 PRO A O 1
ATOM 664 N N . SER A 1 87 ? 26.748 -7.358 -25.364 1.00 85.88 87 SER A N 1
ATOM 665 C CA . SER A 1 87 ? 27.143 -7.052 -23.983 1.00 85.88 87 SER A CA 1
ATOM 666 C C . SER A 1 87 ? 27.465 -5.568 -23.801 1.00 85.88 87 SER A C 1
ATOM 668 O O . SER A 1 87 ? 27.008 -4.948 -22.843 1.00 85.88 87 SER A O 1
ATOM 670 N N . ILE A 1 88 ? 28.192 -4.971 -24.753 1.00 87.44 88 ILE A N 1
ATOM 671 C CA . ILE A 1 88 ? 28.553 -3.546 -24.714 1.00 87.44 88 ILE A CA 1
ATOM 672 C C . ILE A 1 88 ? 27.299 -2.680 -24.881 1.00 87.44 88 ILE A C 1
ATOM 674 O O . ILE A 1 88 ? 27.100 -1.720 -24.141 1.00 87.44 88 ILE A O 1
ATOM 678 N N . ILE A 1 89 ? 26.412 -3.034 -25.815 1.00 89.44 89 ILE A N 1
ATOM 679 C CA . ILE A 1 89 ? 25.162 -2.288 -26.025 1.00 89.44 89 ILE A CA 1
ATOM 680 C C . ILE A 1 89 ? 24.259 -2.394 -24.788 1.00 89.44 89 ILE A C 1
ATOM 682 O O . ILE A 1 89 ? 23.697 -1.391 -24.346 1.00 89.44 89 ILE A O 1
ATOM 686 N N . ALA A 1 90 ? 24.141 -3.587 -24.198 1.00 88.81 90 ALA A N 1
ATOM 687 C CA . ALA A 1 90 ? 23.343 -3.809 -22.996 1.00 88.81 90 ALA A CA 1
ATOM 688 C C . ALA A 1 90 ? 23.842 -2.994 -21.796 1.00 88.81 90 ALA A C 1
ATOM 690 O O . ALA A 1 90 ? 23.025 -2.484 -21.033 1.00 88.81 90 ALA A O 1
ATOM 691 N N . PHE A 1 91 ? 25.156 -2.808 -21.664 1.00 89.12 91 PHE A N 1
ATOM 692 C CA . PHE A 1 91 ? 25.749 -1.978 -20.618 1.00 89.12 91 PHE A CA 1
ATOM 693 C C . PHE A 1 91 ? 25.265 -0.521 -20.690 1.00 89.12 91 PHE A C 1
ATOM 695 O O . PHE A 1 91 ? 24.745 0.016 -19.708 1.00 89.12 91 PHE A O 1
ATOM 702 N N . PHE A 1 92 ? 25.356 0.109 -21.867 1.00 91.06 92 PHE A N 1
ATOM 703 C CA . PHE A 1 92 ? 24.877 1.483 -22.056 1.00 91.06 92 PHE A CA 1
ATOM 704 C C . PHE A 1 92 ? 23.358 1.590 -21.903 1.00 91.06 92 PHE A C 1
ATOM 706 O O . PHE A 1 92 ? 22.862 2.531 -21.282 1.00 91.06 92 PHE A O 1
ATOM 713 N N . GLU A 1 93 ? 22.604 0.615 -22.414 1.00 88.94 93 GLU A N 1
ATOM 714 C CA . GLU A 1 93 ? 21.155 0.560 -22.208 1.00 88.94 93 GLU A CA 1
ATOM 715 C C . GLU A 1 93 ? 20.778 0.438 -20.729 1.00 88.94 93 GLU A C 1
ATOM 717 O O . GLU A 1 93 ? 19.831 1.088 -20.290 1.00 88.94 93 GLU A O 1
ATOM 722 N N . GLY A 1 94 ? 21.540 -0.334 -19.952 1.00 89.25 94 GLY A N 1
ATOM 723 C CA . GLY A 1 94 ? 21.387 -0.430 -18.506 1.00 89.25 94 GLY A CA 1
ATOM 724 C C . GLY A 1 94 ? 21.487 0.941 -17.835 1.00 89.25 94 GLY A C 1
ATOM 725 O O . GLY A 1 94 ? 20.586 1.328 -17.089 1.00 89.25 94 GLY A O 1
ATOM 726 N N . ILE A 1 95 ? 22.531 1.714 -18.144 1.00 90.00 95 ILE A N 1
ATOM 727 C CA . ILE A 1 95 ? 22.710 3.074 -17.604 1.00 90.00 95 ILE A CA 1
ATOM 728 C C . ILE A 1 95 ? 21.532 3.980 -18.003 1.00 90.00 95 ILE A C 1
ATOM 730 O O . ILE A 1 95 ? 21.029 4.760 -17.190 1.00 90.00 95 ILE A O 1
ATOM 734 N N . VAL A 1 96 ? 21.028 3.848 -19.233 1.00 89.31 96 VAL A N 1
ATOM 735 C CA . VAL A 1 96 ? 19.839 4.584 -19.696 1.00 89.31 96 VAL A CA 1
ATOM 736 C C . VAL A 1 96 ? 18.578 4.185 -18.918 1.00 89.31 96 VAL A C 1
ATOM 738 O O . VAL A 1 96 ? 17.729 5.037 -18.660 1.00 89.31 96 VAL A O 1
ATOM 741 N N . TYR A 1 97 ? 18.423 2.921 -18.521 1.00 88.75 97 TYR A N 1
ATOM 742 C CA . TYR A 1 97 ? 17.296 2.504 -17.679 1.00 88.75 97 TYR A CA 1
ATOM 743 C C . TYR A 1 97 ? 17.380 3.108 -16.279 1.00 88.75 97 TYR A C 1
ATOM 745 O O . TYR A 1 97 ? 16.363 3.571 -15.765 1.00 88.75 97 TYR A O 1
ATOM 753 N N . LEU A 1 98 ? 18.579 3.152 -15.693 1.00 87.19 98 LEU A N 1
ATOM 754 C CA . LEU A 1 98 ? 18.801 3.702 -14.356 1.00 87.19 98 LEU A CA 1
ATOM 755 C C . LEU A 1 98 ? 18.572 5.221 -14.303 1.00 87.19 98 LEU A C 1
ATOM 757 O O . LEU A 1 98 ? 18.016 5.735 -13.337 1.00 87.19 98 LEU A O 1
ATOM 761 N N . THR A 1 99 ? 18.967 5.932 -15.361 1.00 87.06 99 THR A N 1
ATOM 762 C CA . THR A 1 99 ? 18.836 7.397 -15.469 1.00 87.06 99 THR A CA 1
ATOM 763 C C . THR A 1 99 ? 17.436 7.865 -15.877 1.00 87.06 99 THR A C 1
ATOM 765 O O . THR A 1 99 ? 17.161 9.064 -15.866 1.00 87.06 99 THR A O 1
ATOM 768 N N . LYS A 1 100 ? 16.521 6.948 -16.222 1.00 82.19 100 LYS A N 1
ATOM 769 C CA . LYS A 1 100 ? 15.121 7.284 -16.500 1.00 82.19 100 LYS A CA 1
ATOM 770 C C . LYS A 1 100 ? 14.304 7.399 -15.211 1.00 82.19 100 LYS A C 1
ATOM 772 O O . LYS A 1 100 ? 14.370 6.556 -14.312 1.00 82.19 100 LYS A O 1
ATOM 777 N N . ASN A 1 101 ? 13.442 8.412 -15.177 1.00 81.44 101 ASN A N 1
ATOM 778 C CA . ASN A 1 101 ? 12.378 8.505 -14.182 1.00 81.44 101 ASN A CA 1
ATOM 779 C C . ASN A 1 101 ? 11.418 7.319 -14.332 1.00 81.44 101 ASN A C 1
ATOM 781 O O . ASN A 1 101 ? 11.204 6.833 -15.446 1.00 81.44 101 ASN A O 1
ATOM 785 N N . ASP A 1 102 ? 10.798 6.882 -13.236 1.00 74.81 102 ASP A N 1
ATOM 786 C CA . ASP A 1 102 ? 9.896 5.718 -13.236 1.00 74.81 102 ASP A CA 1
ATOM 787 C C . ASP A 1 102 ? 8.728 5.890 -14.214 1.00 74.81 102 ASP A C 1
ATOM 789 O O . ASP A 1 102 ? 8.369 4.955 -14.929 1.00 74.81 102 ASP A O 1
ATOM 793 N N . ILE A 1 103 ? 8.219 7.120 -14.340 1.00 67.38 103 ILE A N 1
ATOM 794 C CA . ILE A 1 103 ? 7.157 7.486 -15.286 1.00 67.38 103 ILE A CA 1
ATOM 795 C C . ILE A 1 103 ? 7.630 7.321 -16.739 1.00 67.38 103 ILE A C 1
ATOM 797 O O . ILE A 1 103 ? 6.939 6.723 -17.565 1.00 67.38 103 ILE A O 1
ATOM 801 N N . ASP A 1 104 ? 8.820 7.826 -17.070 1.00 75.12 104 ASP A N 1
ATOM 802 C CA . ASP A 1 104 ? 9.360 7.764 -18.433 1.00 75.12 104 ASP A CA 1
ATOM 803 C C . ASP A 1 104 ? 9.789 6.345 -18.816 1.00 75.12 104 ASP A C 1
ATOM 805 O O . ASP A 1 104 ? 9.667 5.942 -19.979 1.00 75.12 104 ASP A O 1
ATOM 809 N N . PHE A 1 105 ? 10.279 5.579 -17.841 1.00 81.31 105 PHE A N 1
ATOM 810 C CA . PHE A 1 105 ? 10.590 4.166 -17.990 1.00 81.31 105 PHE A CA 1
ATOM 811 C C . PHE A 1 105 ? 9.318 3.357 -18.256 1.00 81.31 105 PHE A C 1
ATOM 813 O O . PHE A 1 105 ? 9.251 2.650 -19.263 1.00 81.31 105 PHE A O 1
ATOM 820 N N . ALA A 1 106 ? 8.283 3.525 -17.429 1.00 77.00 106 ALA A N 1
ATOM 821 C CA . ALA A 1 106 ? 6.993 2.865 -17.606 1.00 77.00 106 ALA A CA 1
ATOM 822 C C . ALA A 1 106 ? 6.324 3.250 -18.935 1.00 77.00 106 ALA A C 1
ATOM 824 O O . ALA A 1 106 ? 5.767 2.388 -19.607 1.00 77.00 106 ALA A O 1
ATOM 825 N N . ARG A 1 107 ? 6.449 4.506 -19.382 1.00 75.31 107 ARG A N 1
ATOM 826 C CA . ARG A 1 107 ? 5.954 4.939 -20.700 1.00 75.31 107 ARG A CA 1
ATOM 827 C C . ARG A 1 107 ? 6.681 4.251 -21.859 1.00 75.31 107 ARG A C 1
ATOM 829 O O . ARG A 1 107 ? 6.063 3.932 -22.866 1.00 75.31 107 ARG A O 1
ATOM 836 N N . SER A 1 108 ? 7.994 4.060 -21.738 1.00 79.31 108 SER A N 1
ATOM 837 C CA . SER A 1 108 ? 8.835 3.539 -22.829 1.00 79.31 108 SER A CA 1
ATOM 838 C C . SER A 1 108 ? 8.878 2.005 -22.886 1.00 79.31 108 SER A C 1
ATOM 840 O O . SER A 1 108 ? 9.121 1.434 -23.951 1.00 79.31 108 SER A O 1
ATOM 842 N N . TYR A 1 109 ? 8.718 1.345 -21.735 1.00 78.44 109 TYR A N 1
ATOM 843 C CA . TYR A 1 109 ? 8.970 -0.089 -21.557 1.00 78.44 109 TYR A CA 1
ATOM 844 C C . TYR A 1 109 ? 7.910 -0.822 -20.723 1.00 78.44 109 TYR A C 1
ATOM 846 O O . TYR A 1 109 ? 8.040 -2.027 -20.487 1.00 78.44 109 TYR A O 1
ATOM 854 N N . GLY A 1 110 ? 6.866 -0.126 -20.272 1.00 67.12 110 GLY A N 1
ATOM 855 C CA . GLY A 1 110 ? 5.671 -0.768 -19.739 1.00 67.12 110 GLY A CA 1
ATOM 856 C C . GLY A 1 110 ? 5.028 -1.624 -20.825 1.00 67.12 110 GLY A C 1
ATOM 857 O O . GLY A 1 110 ? 5.008 -1.244 -21.996 1.00 67.12 110 GLY A O 1
ATOM 858 N N . SER A 1 111 ? 4.550 -2.811 -20.455 1.00 56.25 111 SER A N 1
ATOM 859 C CA . SER A 1 111 ? 3.851 -3.699 -21.384 1.00 56.25 111 SER A CA 1
ATOM 860 C C . SER A 1 111 ? 2.534 -3.049 -21.818 1.00 56.25 111 SER A C 1
ATOM 862 O O . SER A 1 111 ? 1.512 -3.218 -21.161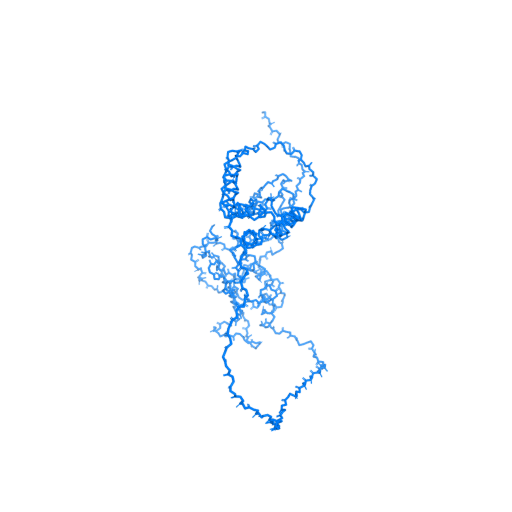 1.00 56.25 111 SER A O 1
ATOM 864 N N . ALA A 1 112 ? 2.550 -2.294 -22.914 1.00 50.62 112 ALA A N 1
ATOM 865 C CA . ALA A 1 112 ? 1.338 -1.902 -23.611 1.00 50.62 112 ALA A CA 1
ATOM 866 C C . ALA A 1 112 ? 0.864 -3.103 -24.438 1.00 50.62 112 ALA A C 1
ATOM 868 O O . ALA A 1 112 ? 1.423 -3.400 -25.495 1.00 50.62 112 ALA A O 1
ATOM 869 N N . SER A 1 113 ? -0.163 -3.807 -23.961 1.00 41.16 113 SER A N 1
ATOM 870 C CA . SER A 1 113 ? -1.010 -4.572 -24.874 1.00 41.16 113 SER A CA 1
ATOM 871 C C . SER A 1 113 ? -1.689 -3.571 -25.810 1.00 41.16 113 SER A C 1
ATOM 873 O O . SER A 1 113 ? -2.494 -2.761 -25.365 1.00 41.16 113 SER A O 1
ATOM 875 N N . ALA A 1 114 ? -1.257 -3.605 -27.072 1.00 53.72 114 ALA A N 1
ATOM 876 C CA . ALA A 1 114 ? -1.825 -3.008 -28.280 1.00 53.72 114 ALA A CA 1
ATOM 877 C C . ALA A 1 114 ? -2.767 -1.797 -28.099 1.00 53.72 1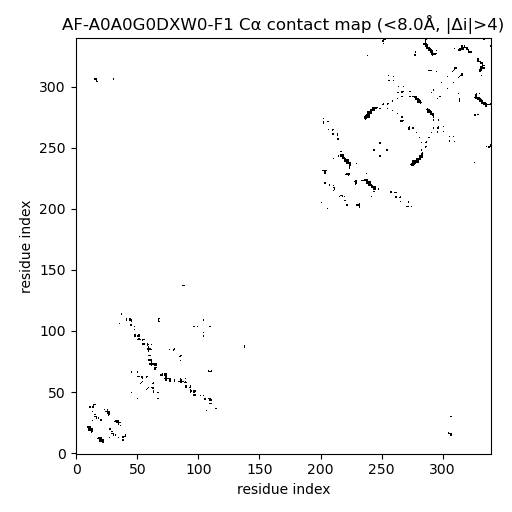14 ALA A C 1
ATOM 879 O O . ALA A 1 114 ? -3.967 -1.954 -27.887 1.00 53.72 114 ALA A O 1
ATOM 880 N N . SER A 1 115 ? -2.252 -0.590 -28.343 1.00 47.56 115 SER A N 1
ATOM 881 C CA . SER A 1 115 ? -3.076 0.520 -28.826 1.00 47.56 115 SER A CA 1
ATOM 882 C C . SER A 1 115 ? -2.717 0.841 -30.280 1.00 47.56 115 SER A C 1
ATOM 884 O O . SER A 1 115 ? -1.549 0.889 -30.667 1.00 47.56 115 SER A O 1
ATOM 886 N N . ASN A 1 116 ? -3.764 0.993 -31.089 1.00 42.62 116 ASN A N 1
ATOM 887 C CA . ASN A 1 116 ? -3.749 1.397 -32.496 1.00 42.62 116 ASN A CA 1
ATOM 888 C C . ASN A 1 116 ? -2.929 2.699 -32.679 1.00 42.62 116 ASN A C 1
ATOM 890 O O . ASN A 1 116 ? -2.976 3.552 -31.785 1.00 42.62 116 ASN A O 1
ATOM 894 N N . PRO A 1 117 ? -2.194 2.907 -33.790 1.00 42.62 117 PRO A N 1
ATOM 895 C CA . PRO A 1 117 ? -1.338 4.076 -33.920 1.00 42.62 117 PRO A CA 1
ATOM 896 C C . PRO A 1 117 ? -2.193 5.326 -34.152 1.00 42.62 117 PRO A C 1
ATOM 898 O O . PRO A 1 117 ? -2.732 5.535 -35.235 1.00 42.62 117 PRO A O 1
ATOM 901 N N . ILE A 1 118 ? -2.300 6.179 -33.132 1.00 44.78 118 ILE A N 1
ATOM 902 C CA . ILE A 1 118 ? -2.709 7.573 -33.322 1.00 44.78 118 ILE A CA 1
ATOM 903 C C . ILE A 1 118 ? -1.482 8.359 -33.797 1.00 44.78 118 ILE A C 1
ATOM 905 O O . ILE A 1 118 ? -0.386 8.237 -33.241 1.00 44.78 118 ILE A O 1
ATOM 909 N N . ASN A 1 119 ? -1.681 9.119 -34.875 1.00 54.50 119 ASN A N 1
ATOM 910 C CA . ASN A 1 119 ? -0.706 9.922 -35.608 1.00 54.50 119 ASN A CA 1
ATOM 911 C C . ASN A 1 119 ? -0.155 11.088 -34.771 1.00 54.50 119 ASN A C 1
ATOM 913 O O . ASN A 1 119 ? -0.417 12.263 -35.017 1.00 54.50 119 ASN A O 1
ATOM 917 N N . ASN A 1 120 ? 0.665 10.783 -33.778 1.00 54.41 120 ASN A N 1
ATOM 918 C CA . ASN A 1 120 ? 1.246 11.829 -32.960 1.00 54.41 120 ASN A CA 1
ATOM 919 C C . ASN A 1 120 ? 2.378 12.501 -33.746 1.00 54.41 120 ASN A C 1
ATOM 921 O O . ASN A 1 120 ? 3.488 11.973 -33.831 1.00 54.41 120 ASN A O 1
ATOM 925 N N . ASN A 1 121 ? 2.107 13.686 -34.296 1.00 51.72 121 ASN A N 1
ATOM 926 C CA . ASN A 1 121 ? 3.140 14.605 -34.766 1.00 51.72 121 ASN A CA 1
ATOM 927 C C . ASN A 1 121 ? 3.832 15.212 -33.531 1.00 51.72 121 ASN A C 1
ATOM 929 O O . ASN A 1 121 ? 3.626 16.363 -33.150 1.00 51.72 121 ASN A O 1
ATOM 933 N N . VAL A 1 122 ? 4.574 14.363 -32.815 1.00 55.16 122 VAL A N 1
ATOM 934 C CA . VAL A 1 122 ? 5.381 14.758 -31.667 1.00 55.16 122 VAL A CA 1
ATOM 935 C C . VAL A 1 122 ? 6.644 15.382 -32.230 1.00 55.16 122 VAL A C 1
ATOM 937 O O . VAL A 1 122 ? 7.524 14.671 -32.717 1.00 55.16 122 VAL A O 1
ATOM 940 N N . ASN A 1 123 ? 6.779 16.700 -32.099 1.00 53.31 123 ASN A N 1
ATOM 941 C CA . ASN A 1 123 ? 8.074 17.366 -32.197 1.00 53.31 123 ASN A CA 1
ATOM 942 C C . ASN A 1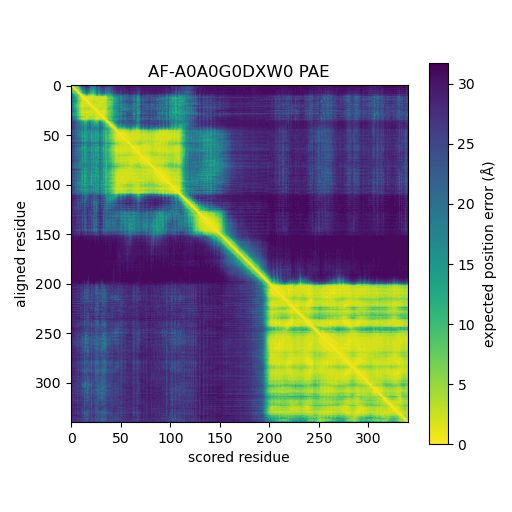 123 ? 8.913 16.988 -30.968 1.00 53.31 123 ASN A C 1
ATOM 944 O O . ASN A 1 123 ? 9.183 17.795 -30.082 1.00 53.31 123 ASN A O 1
ATOM 948 N N . ASN A 1 124 ? 9.305 15.716 -30.897 1.00 54.50 124 ASN A N 1
ATOM 949 C CA . ASN A 1 124 ? 10.328 15.253 -29.989 1.00 54.50 124 ASN A CA 1
ATOM 950 C C . ASN A 1 124 ? 11.627 15.807 -30.555 1.00 54.50 124 ASN A C 1
ATOM 952 O O . ASN A 1 124 ? 12.140 15.304 -31.559 1.00 54.50 124 ASN A O 1
ATOM 956 N N . LYS A 1 125 ? 12.149 16.867 -29.937 1.00 46.75 125 LYS A N 1
ATOM 957 C CA . LYS A 1 125 ? 13.535 17.262 -30.152 1.00 46.75 125 LYS A CA 1
ATOM 958 C C . LYS A 1 125 ? 14.391 16.148 -29.559 1.00 46.75 125 LYS A C 1
ATOM 960 O O . LYS A 1 125 ? 14.864 16.236 -28.435 1.00 46.75 125 LYS A O 1
ATOM 965 N N . SER A 1 126 ? 14.541 15.069 -30.326 1.00 52.97 126 SER A N 1
ATOM 966 C CA . SER A 1 126 ? 15.473 13.998 -30.040 1.00 52.97 126 SER A CA 1
ATOM 967 C C . SER A 1 126 ? 16.820 14.669 -29.827 1.00 52.97 126 SER A C 1
ATOM 969 O O . SER A 1 126 ? 17.286 15.389 -30.717 1.00 52.97 126 SER A O 1
ATOM 971 N N . ASN A 1 127 ? 17.434 14.455 -28.669 1.00 55.75 127 ASN A N 1
ATOM 972 C CA . ASN A 1 127 ? 18.790 14.905 -28.394 1.00 55.75 127 ASN A CA 1
ATOM 973 C C . ASN A 1 127 ? 19.736 14.058 -29.257 1.00 55.75 127 ASN A C 1
ATOM 975 O O . ASN A 1 127 ? 20.399 13.152 -28.756 1.00 55.75 127 ASN A O 1
ATOM 979 N N . LYS A 1 128 ? 19.755 14.311 -30.576 1.00 57.22 128 LYS A N 1
ATOM 980 C CA . LYS A 1 128 ? 20.561 13.580 -31.565 1.00 57.22 128 LYS A CA 1
ATOM 981 C C . LYS A 1 128 ? 22.030 13.558 -31.140 1.00 57.22 128 LYS A C 1
ATOM 983 O O . LYS A 1 128 ? 22.707 12.567 -31.369 1.00 57.22 128 LYS A O 1
ATOM 988 N N . SER A 1 129 ? 22.470 14.591 -30.419 1.00 52.31 129 SER A N 1
ATOM 989 C CA . SER A 1 129 ? 23.805 14.700 -29.835 1.00 52.31 129 SER A CA 1
ATOM 990 C C . SER A 1 129 ? 24.122 13.630 -28.785 1.00 52.31 129 SER A C 1
ATOM 992 O O . SER A 1 129 ? 25.236 13.130 -28.775 1.00 52.31 129 SER A O 1
ATOM 994 N N . VAL A 1 130 ? 23.175 13.222 -27.930 1.00 59.78 130 VAL A N 1
ATOM 995 C CA . VAL A 1 130 ? 23.438 12.202 -26.891 1.00 59.78 130 VAL A CA 1
ATOM 996 C C . VAL A 1 130 ? 23.559 10.817 -27.522 1.00 59.78 130 VAL A C 1
ATOM 998 O O . VAL A 1 130 ? 24.477 10.069 -27.205 1.00 59.78 130 VAL A O 1
ATOM 1001 N N . LEU A 1 131 ? 22.680 10.497 -28.473 1.00 54.03 131 LEU A N 1
ATOM 1002 C CA . LEU A 1 131 ? 22.728 9.222 -29.188 1.00 54.03 131 LEU A CA 1
ATOM 1003 C C . LEU A 1 131 ? 23.962 9.129 -30.106 1.00 54.03 131 LEU A C 1
ATOM 1005 O O . LEU A 1 131 ? 24.567 8.065 -30.212 1.00 54.03 131 LEU A O 1
ATOM 1009 N N . ALA A 1 132 ? 24.372 10.250 -30.711 1.00 63.19 132 ALA A N 1
ATOM 1010 C CA . ALA A 1 132 ? 25.592 10.339 -31.509 1.00 63.19 132 ALA A CA 1
ATOM 1011 C C . ALA A 1 132 ? 26.863 10.187 -30.657 1.00 63.19 132 ALA A C 1
ATOM 1013 O O . ALA A 1 132 ? 27.759 9.445 -31.046 1.00 63.19 132 ALA A O 1
ATOM 1014 N N . LEU A 1 133 ? 26.934 10.821 -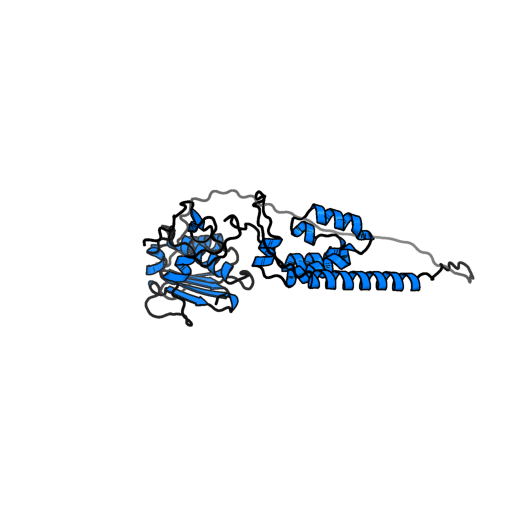29.479 1.00 67.25 133 LEU A N 1
ATOM 1015 C CA . LEU A 1 133 ? 28.076 10.681 -28.566 1.00 67.25 133 LEU A CA 1
ATOM 1016 C C . LEU A 1 133 ? 28.218 9.247 -28.047 1.00 67.25 133 LEU A C 1
ATOM 1018 O O . LEU A 1 133 ? 29.322 8.711 -28.037 1.00 67.25 133 LEU A O 1
ATOM 1022 N N . VAL A 1 134 ? 27.107 8.597 -27.692 1.00 61.34 134 VAL A N 1
ATOM 1023 C CA . VAL A 1 134 ? 27.112 7.183 -27.284 1.00 61.34 134 VAL A CA 1
ATOM 1024 C C . VAL A 1 134 ? 27.562 6.286 -28.440 1.00 61.34 134 VAL A C 1
ATOM 1026 O O . VAL A 1 134 ? 28.400 5.412 -28.236 1.00 61.34 134 VAL A O 1
ATOM 1029 N N . GLY A 1 135 ? 27.087 6.538 -29.665 1.00 69.31 135 GLY A N 1
ATOM 1030 C CA . GLY A 1 135 ? 27.533 5.809 -30.856 1.00 69.31 135 GLY A CA 1
ATOM 1031 C C . GLY A 1 135 ? 29.037 5.946 -31.118 1.00 69.31 135 GLY A C 1
ATOM 1032 O O . GLY A 1 135 ? 29.705 4.947 -31.370 1.00 69.31 135 GLY A O 1
ATOM 1033 N N . ILE A 1 136 ? 29.589 7.156 -30.992 1.00 76.00 136 ILE A N 1
ATOM 1034 C CA . ILE A 1 136 ? 31.025 7.421 -31.180 1.00 76.00 136 ILE A CA 1
ATOM 1035 C C . ILE A 1 136 ? 31.860 6.711 -30.106 1.00 76.00 136 ILE A C 1
ATOM 1037 O O . ILE A 1 136 ? 32.845 6.055 -30.436 1.00 76.00 136 ILE A O 1
ATOM 1041 N N . VAL A 1 137 ? 31.450 6.776 -28.835 1.00 73.62 137 VAL A N 1
ATOM 1042 C CA . VAL A 1 137 ? 32.149 6.101 -27.727 1.00 73.62 137 VAL A CA 1
ATOM 1043 C C . VAL A 1 137 ? 32.136 4.577 -27.901 1.00 73.62 137 VAL A C 1
ATOM 1045 O O . VAL A 1 137 ? 33.157 3.931 -27.676 1.00 73.62 137 VAL A O 1
ATOM 1048 N N . VAL A 1 138 ? 31.022 4.001 -28.365 1.00 71.88 138 VAL A N 1
ATOM 1049 C CA . VAL A 1 138 ? 30.910 2.559 -28.648 1.00 71.88 138 VAL A CA 1
ATOM 1050 C C . VAL A 1 138 ? 31.831 2.144 -29.795 1.00 71.88 138 VAL A C 1
ATOM 1052 O O . VAL A 1 138 ? 32.540 1.150 -29.668 1.00 71.88 138 VAL A O 1
ATOM 1055 N N . VAL A 1 139 ? 31.873 2.909 -30.891 1.00 77.50 139 VAL A N 1
ATOM 1056 C CA . VAL A 1 139 ? 32.766 2.616 -32.025 1.00 77.50 139 VAL A CA 1
ATOM 1057 C C . VAL A 1 139 ? 34.231 2.700 -31.598 1.00 77.50 139 VAL A C 1
ATOM 1059 O O . VAL A 1 139 ? 35.001 1.801 -31.919 1.00 77.50 139 VAL A O 1
ATOM 1062 N N . ILE A 1 140 ? 34.610 3.715 -30.816 1.00 82.56 140 ILE A N 1
ATOM 1063 C CA . ILE A 1 140 ? 35.975 3.850 -30.287 1.00 82.56 140 ILE A CA 1
ATOM 1064 C C . ILE A 1 140 ? 36.333 2.655 -29.396 1.00 82.56 140 ILE A C 1
ATOM 1066 O O . ILE A 1 140 ? 37.404 2.078 -29.553 1.00 82.56 140 ILE A O 1
ATOM 1070 N N . PHE A 1 141 ? 35.437 2.235 -28.501 1.00 77.19 141 PHE A N 1
ATOM 1071 C CA . PHE A 1 141 ? 35.682 1.107 -27.601 1.00 77.19 141 PHE A CA 1
ATOM 1072 C C . PHE A 1 141 ? 35.792 -0.234 -28.347 1.00 77.19 141 PHE A C 1
ATOM 1074 O O . PHE A 1 141 ? 36.674 -1.036 -28.050 1.00 77.19 141 PHE A O 1
ATOM 1081 N N . VAL A 1 142 ? 34.957 -0.459 -29.366 1.00 76.88 142 VAL A N 1
ATOM 1082 C CA . VAL A 1 142 ? 35.026 -1.656 -30.223 1.00 76.88 142 VAL A CA 1
ATOM 1083 C C . VAL A 1 142 ? 36.310 -1.666 -31.056 1.00 76.88 142 VAL A C 1
ATOM 1085 O O . VAL A 1 142 ? 36.975 -2.695 -31.138 1.00 76.88 142 VAL A O 1
ATOM 1088 N N . VAL A 1 143 ? 36.708 -0.522 -31.619 1.00 83.31 143 VAL A N 1
ATOM 1089 C CA . VAL A 1 143 ? 37.976 -0.387 -32.352 1.00 83.31 143 VAL A CA 1
ATOM 1090 C C . VAL A 1 143 ? 39.167 -0.632 -31.424 1.00 83.31 143 VAL A C 1
ATOM 1092 O O . VAL A 1 143 ? 40.087 -1.348 -31.807 1.00 83.31 143 VAL A O 1
ATOM 1095 N N . LEU A 1 144 ? 39.135 -0.134 -30.184 1.00 81.00 144 LEU A N 1
ATOM 1096 C CA . LEU A 1 144 ? 40.166 -0.417 -29.183 1.00 81.00 144 LEU A CA 1
ATOM 1097 C C . LEU A 1 144 ? 40.245 -1.910 -28.842 1.00 81.00 144 LEU A C 1
ATOM 1099 O O . LEU A 1 144 ? 41.346 -2.447 -28.782 1.00 81.00 144 LEU A O 1
ATOM 1103 N N . ILE A 1 145 ? 39.114 -2.603 -28.688 1.00 80.00 145 ILE A N 1
ATOM 1104 C CA . ILE A 1 145 ? 39.095 -4.056 -28.449 1.00 80.00 145 ILE A CA 1
ATOM 1105 C C . ILE A 1 145 ? 39.684 -4.828 -29.636 1.00 80.00 145 ILE A C 1
ATOM 1107 O O . ILE A 1 145 ? 40.456 -5.759 -29.426 1.00 80.00 145 ILE A O 1
ATOM 1111 N N . ILE A 1 146 ? 39.377 -4.433 -30.875 1.00 80.81 146 ILE A N 1
ATOM 1112 C CA . ILE A 1 146 ? 39.936 -5.068 -32.081 1.00 80.81 146 ILE A CA 1
ATOM 1113 C C . ILE A 1 146 ? 41.449 -4.822 -32.175 1.00 80.81 146 ILE A C 1
ATOM 1115 O O . ILE A 1 146 ? 42.208 -5.739 -32.487 1.00 80.81 146 ILE A O 1
ATOM 1119 N N . ILE A 1 147 ? 41.904 -3.605 -31.863 1.00 81.12 147 ILE A N 1
ATOM 1120 C CA . ILE A 1 147 ? 43.332 -3.265 -31.835 1.00 81.12 147 ILE A CA 1
ATOM 1121 C C . ILE A 1 147 ? 44.056 -4.075 -30.752 1.00 81.12 147 ILE A C 1
ATOM 1123 O O . ILE A 1 147 ? 45.113 -4.637 -31.025 1.00 81.12 147 ILE A O 1
ATOM 1127 N N . ILE A 1 148 ? 43.477 -4.196 -29.553 1.00 76.56 148 ILE A N 1
ATOM 1128 C CA . ILE A 1 148 ? 44.045 -4.989 -28.453 1.00 76.56 148 ILE A CA 1
ATOM 1129 C C . ILE A 1 148 ? 44.062 -6.485 -28.810 1.00 76.56 148 ILE A C 1
ATOM 1131 O O . ILE A 1 148 ? 45.064 -7.152 -28.564 1.00 76.56 148 ILE A O 1
ATOM 1135 N N . GLY A 1 149 ? 43.008 -7.004 -29.450 1.00 66.75 149 GLY A N 1
ATOM 1136 C CA . GLY A 1 149 ? 42.920 -8.401 -29.892 1.00 66.75 149 GLY A CA 1
ATOM 1137 C C . GLY A 1 149 ? 43.932 -8.782 -30.979 1.00 66.75 149 GLY A C 1
ATOM 1138 O O . GLY A 1 149 ? 44.400 -9.917 -31.004 1.00 66.75 149 GLY A O 1
ATOM 1139 N N . ASN A 1 150 ? 44.336 -7.836 -31.832 1.00 66.50 150 ASN A N 1
ATOM 1140 C CA . ASN A 1 150 ? 45.396 -8.055 -32.823 1.00 66.50 150 ASN A CA 1
ATOM 1141 C C . ASN A 1 150 ? 46.811 -8.060 -32.216 1.00 66.50 150 ASN A C 1
ATOM 1143 O O . ASN A 1 150 ? 47.729 -8.595 -32.834 1.00 66.50 150 ASN A O 1
ATOM 1147 N N . ILE A 1 151 ? 47.008 -7.496 -31.019 1.00 61.34 151 ILE A N 1
ATOM 1148 C CA . ILE A 1 151 ? 48.317 -7.477 -30.342 1.00 61.34 151 ILE A CA 1
ATOM 1149 C C . ILE A 1 151 ? 48.582 -8.806 -29.611 1.00 61.34 151 ILE A C 1
ATOM 1151 O O . ILE A 1 151 ? 49.729 -9.233 -29.508 1.00 61.34 151 ILE A O 1
ATOM 1155 N N . THR A 1 152 ? 47.541 -9.512 -29.160 1.00 52.62 152 THR A N 1
ATOM 1156 C CA . THR A 1 152 ? 47.651 -10.812 -28.465 1.00 52.62 152 THR A CA 1
ATOM 1157 C C . THR A 1 152 ? 47.547 -12.037 -29.381 1.00 52.62 152 THR A C 1
ATOM 1159 O O . THR A 1 152 ? 47.448 -13.166 -28.904 1.00 52.62 152 THR A O 1
ATOM 1162 N N . GLY A 1 153 ? 47.652 -11.855 -30.698 1.00 51.28 153 GLY A N 1
ATOM 1163 C CA . GLY A 1 153 ? 47.733 -12.937 -31.681 1.00 51.28 153 GLY A CA 1
ATOM 1164 C C . GLY A 1 153 ? 49.134 -13.540 -31.831 1.00 51.28 153 GLY A C 1
ATOM 1165 O O . GLY A 1 153 ? 49.636 -13.607 -32.947 1.00 51.28 153 GLY A O 1
ATOM 1166 N N . SER A 1 154 ? 49.796 -13.953 -30.744 1.00 45.28 154 SER A N 1
ATOM 1167 C CA . SER A 1 154 ? 50.963 -14.848 -30.836 1.00 45.28 154 SER A CA 1
ATOM 1168 C C . SER A 1 154 ? 51.307 -15.493 -29.492 1.00 45.28 154 SER A C 1
ATOM 1170 O O . SER A 1 154 ? 52.197 -15.045 -28.777 1.00 45.28 154 SER A O 1
ATOM 1172 N N . THR A 1 155 ? 50.655 -16.605 -29.168 1.00 38.19 155 THR A N 1
ATOM 1173 C CA . THR A 1 155 ? 51.280 -17.647 -28.345 1.00 38.19 155 THR A CA 1
ATOM 1174 C C . THR A 1 155 ? 50.970 -18.994 -28.975 1.00 38.19 155 THR A C 1
ATOM 1176 O O . THR A 1 155 ? 49.875 -19.537 -28.868 1.00 38.19 155 THR A O 1
ATOM 1179 N N . LYS A 1 156 ? 51.964 -19.490 -29.719 1.00 38.38 156 LYS A N 1
ATOM 1180 C CA . LYS A 1 156 ? 52.002 -20.840 -30.271 1.00 38.38 156 LYS A CA 1
ATOM 1181 C C . LYS A 1 156 ? 52.061 -21.869 -29.143 1.00 38.38 156 LYS A C 1
ATOM 1183 O O . LYS A 1 156 ? 52.712 -21.652 -28.123 1.00 38.38 156 LYS A O 1
ATOM 1188 N N . GLU A 1 157 ? 51.410 -22.997 -29.394 1.00 51.31 157 GLU A N 1
ATOM 1189 C CA . GLU A 1 157 ? 51.540 -24.247 -28.655 1.00 51.31 157 GLU A CA 1
ATOM 1190 C C . GLU A 1 157 ? 53.015 -24.639 -28.500 1.00 51.31 157 GLU A C 1
ATOM 1192 O O . GLU A 1 157 ? 53.780 -24.577 -29.462 1.00 51.31 157 GLU A O 1
ATOM 1197 N N . ASN A 1 158 ? 53.405 -25.104 -27.314 1.00 36.44 158 ASN A N 1
ATOM 1198 C CA . ASN A 1 158 ? 54.588 -25.945 -27.170 1.00 36.44 158 ASN A CA 1
ATOM 1199 C C . ASN A 1 158 ? 54.238 -27.156 -26.307 1.00 36.44 158 ASN A C 1
ATOM 1201 O O . ASN A 1 158 ? 54.215 -27.106 -25.079 1.00 36.44 158 ASN A O 1
ATOM 1205 N N . LYS A 1 159 ? 53.958 -28.250 -27.015 1.00 41.16 159 LYS A N 1
ATOM 1206 C CA . LYS A 1 159 ? 54.024 -29.627 -26.540 1.00 41.16 159 LYS A CA 1
ATOM 1207 C C . LYS A 1 159 ? 55.501 -30.014 -26.439 1.00 41.16 159 LYS A C 1
ATOM 1209 O O . LYS A 1 159 ? 56.203 -29.959 -27.444 1.00 41.16 159 LYS A O 1
ATOM 1214 N N . VAL A 1 160 ? 55.955 -30.455 -25.268 1.00 34.00 160 VAL A N 1
ATOM 1215 C CA . VAL A 1 160 ? 57.195 -31.235 -25.140 1.00 34.00 160 VAL A CA 1
ATOM 1216 C C . VAL A 1 160 ? 56.912 -32.430 -24.239 1.00 34.00 160 VAL A C 1
ATOM 1218 O O . VAL A 1 160 ? 56.532 -32.285 -23.080 1.00 34.00 160 VAL A O 1
ATOM 1221 N N . GLU A 1 161 ? 57.069 -33.611 -24.825 1.00 40.28 161 GLU A N 1
ATOM 1222 C CA . GLU A 1 161 ? 57.034 -34.922 -24.186 1.00 40.28 161 GLU A CA 1
ATOM 1223 C C . GLU A 1 161 ? 58.472 -35.447 -24.041 1.00 40.28 161 GLU A C 1
ATOM 1225 O O . GLU A 1 161 ? 59.305 -35.195 -24.910 1.00 40.28 161 GLU A O 1
ATOM 1230 N N . THR A 1 162 ? 58.677 -36.281 -23.012 1.00 38.56 162 THR A N 1
ATOM 1231 C CA . THR A 1 162 ? 59.733 -37.308 -22.810 1.00 38.56 162 THR A CA 1
ATOM 1232 C C . THR A 1 162 ? 61.128 -36.862 -22.340 1.00 38.56 162 THR A C 1
ATOM 1234 O O . THR A 1 162 ? 61.610 -35.820 -22.751 1.00 38.56 162 THR A O 1
ATOM 1237 N N . VAL A 1 163 ? 61.908 -37.591 -21.521 1.00 35.53 163 VAL A N 1
ATOM 1238 C CA . VAL A 1 163 ? 61.808 -38.785 -20.635 1.00 35.53 163 VAL A CA 1
ATOM 1239 C C . VAL A 1 163 ? 63.154 -38.814 -19.873 1.00 35.53 163 VAL A C 1
ATOM 1241 O O . VAL A 1 163 ? 64.183 -38.629 -20.513 1.00 35.53 163 VAL A O 1
ATOM 1244 N N . SER A 1 164 ? 63.200 -39.152 -18.576 1.00 33.66 164 SER A N 1
ATOM 1245 C CA . SER A 1 164 ? 64.285 -40.001 -18.033 1.00 33.66 164 SER A CA 1
ATOM 1246 C C . SER A 1 164 ? 63.934 -40.588 -16.662 1.00 33.66 164 SER A C 1
ATOM 1248 O O . SER A 1 164 ? 63.525 -39.892 -15.740 1.00 33.66 164 SER A O 1
ATOM 1250 N N . LYS A 1 165 ? 64.114 -41.903 -16.598 1.00 33.41 165 LYS A N 1
ATOM 1251 C CA . LYS A 1 165 ? 63.739 -42.921 -15.610 1.00 33.41 165 LYS A CA 1
ATOM 1252 C C . LYS A 1 165 ? 64.857 -43.148 -14.582 1.00 33.41 165 LYS A C 1
ATOM 1254 O O . LYS A 1 165 ? 65.993 -43.260 -15.024 1.00 33.41 165 LYS A O 1
ATOM 1259 N N . ILE A 1 166 ? 64.536 -43.343 -13.293 1.00 31.58 166 ILE A N 1
ATOM 1260 C CA . ILE A 1 166 ? 65.302 -44.171 -12.326 1.00 31.58 166 ILE A CA 1
ATOM 1261 C C . ILE A 1 166 ? 64.302 -44.887 -11.386 1.00 31.58 166 ILE A C 1
ATOM 1263 O O . ILE A 1 166 ? 63.202 -44.397 -11.150 1.00 31.58 166 ILE A O 1
ATOM 1267 N N . GLU A 1 167 ? 64.668 -46.097 -10.966 1.00 40.50 167 GLU A N 1
ATOM 1268 C CA . GLU A 1 167 ? 63.848 -47.249 -10.571 1.00 40.50 167 GLU A CA 1
ATOM 1269 C C . GLU A 1 167 ? 63.292 -47.308 -9.123 1.00 40.50 167 GLU A C 1
ATOM 1271 O O . GLU A 1 167 ? 63.805 -46.710 -8.186 1.00 40.50 167 GLU A O 1
ATOM 1276 N N . THR A 1 168 ? 62.233 -48.124 -9.024 1.00 31.16 168 THR A N 1
ATOM 1277 C CA . THR A 1 168 ? 61.504 -48.833 -7.936 1.00 31.16 168 THR A CA 1
ATOM 1278 C C . THR A 1 168 ? 62.336 -49.458 -6.780 1.00 31.16 168 THR A C 1
ATOM 1280 O O . THR A 1 168 ? 63.523 -49.688 -6.997 1.00 31.16 168 THR A O 1
ATOM 1283 N N . PRO A 1 169 ? 61.753 -49.854 -5.602 1.00 32.56 169 PRO A N 1
ATOM 1284 C CA . PRO A 1 169 ? 60.775 -50.967 -5.512 1.00 32.56 169 PRO A CA 1
ATOM 1285 C C . PRO A 1 169 ? 59.639 -50.916 -4.452 1.00 32.56 169 PRO A C 1
ATOM 1287 O O . PRO A 1 169 ? 59.789 -50.403 -3.353 1.00 32.56 169 PRO A O 1
ATOM 1290 N N . LYS A 1 170 ? 58.525 -51.567 -4.847 1.00 25.27 170 LYS A N 1
ATOM 1291 C CA . LYS A 1 170 ? 57.558 -52.423 -4.110 1.00 25.27 170 LYS A CA 1
ATOM 1292 C C . LYS A 1 170 ? 57.179 -52.100 -2.651 1.00 25.27 170 LYS A C 1
ATOM 1294 O O . LYS A 1 170 ? 58.004 -52.262 -1.765 1.00 25.27 170 LYS A O 1
ATOM 1299 N N . GLN A 1 171 ? 55.864 -52.028 -2.398 1.00 26.25 171 GLN A N 1
ATOM 1300 C CA . GLN A 1 171 ? 55.172 -53.111 -1.675 1.00 26.25 171 GLN A CA 1
ATOM 1301 C C . GLN A 1 171 ? 53.642 -53.105 -1.874 1.00 26.25 171 GLN A C 1
ATOM 1303 O O . GLN A 1 171 ? 52.980 -52.077 -1.779 1.00 26.25 171 GLN A O 1
ATOM 1308 N N . GLU A 1 172 ? 53.130 -54.298 -2.185 1.00 28.64 172 GLU A N 1
ATOM 1309 C CA . GLU A 1 172 ? 51.734 -54.747 -2.128 1.00 28.64 172 GLU A CA 1
ATOM 1310 C C . GLU A 1 172 ? 51.157 -54.669 -0.707 1.00 28.64 172 GLU A C 1
ATOM 1312 O O . GLU A 1 172 ? 51.887 -54.875 0.259 1.00 28.64 172 GLU A O 1
ATOM 1317 N N . SER A 1 173 ? 49.832 -54.514 -0.592 1.00 27.84 173 SER A N 1
ATOM 1318 C CA . SER A 1 173 ? 48.957 -55.538 0.017 1.00 27.84 173 SER A CA 1
ATOM 1319 C C . SER A 1 173 ? 47.586 -54.968 0.410 1.00 27.84 173 SER A C 1
ATOM 1321 O O . SER A 1 173 ? 47.452 -54.189 1.346 1.00 27.84 173 SER A O 1
ATOM 1323 N N . SER A 1 174 ? 46.590 -55.401 -0.362 1.00 28.89 174 SER A N 1
ATOM 1324 C CA . SER A 1 174 ? 45.261 -55.932 -0.013 1.00 28.89 174 SER A CA 1
ATOM 1325 C C . SER A 1 174 ? 44.681 -55.883 1.414 1.00 28.89 174 SER A C 1
ATOM 1327 O O . SER A 1 174 ? 45.380 -55.972 2.423 1.00 28.89 174 SER A O 1
ATOM 1329 N N . THR A 1 175 ? 43.343 -56.037 1.391 1.00 28.17 175 THR A N 1
ATOM 1330 C CA . THR A 1 175 ? 42.368 -56.501 2.413 1.00 28.17 175 THR A CA 1
ATOM 1331 C C . THR A 1 175 ? 41.787 -55.376 3.277 1.00 28.17 175 THR A C 1
ATOM 1333 O O . THR A 1 175 ? 42.468 -54.809 4.117 1.00 28.17 175 THR A O 1
ATOM 1336 N N . GLU A 1 176 ? 40.590 -54.848 2.991 1.00 28.98 176 GLU A N 1
ATOM 1337 C CA . GLU A 1 176 ? 39.252 -55.466 3.111 1.00 28.98 176 GLU A CA 1
ATOM 1338 C C . GLU A 1 176 ? 38.984 -55.988 4.528 1.00 28.98 176 GLU A C 1
ATOM 1340 O O . GLU A 1 176 ? 39.690 -56.882 4.983 1.00 28.98 176 GLU A O 1
ATOM 1345 N N . ILE A 1 177 ? 37.948 -55.442 5.188 1.00 31.47 177 ILE A N 1
ATOM 1346 C CA . ILE A 1 177 ? 36.818 -56.165 5.809 1.00 31.47 177 ILE A CA 1
ATOM 1347 C C . ILE A 1 177 ? 36.110 -55.295 6.870 1.00 31.47 177 ILE A C 1
ATOM 1349 O O . ILE A 1 177 ? 36.675 -55.012 7.918 1.00 31.47 177 ILE A O 1
ATOM 1353 N N . LYS A 1 178 ? 34.827 -55.006 6.567 1.00 28.59 178 LYS A N 1
ATOM 1354 C CA . LYS A 1 178 ? 33.634 -55.007 7.453 1.00 28.59 178 LYS A CA 1
ATOM 1355 C C . LYS A 1 178 ? 33.589 -53.960 8.581 1.00 28.59 178 LYS A C 1
ATOM 1357 O O . LYS A 1 178 ? 34.576 -53.668 9.224 1.00 28.59 178 LYS A O 1
ATOM 1362 N N . ASN A 1 179 ? 32.458 -53.386 8.967 1.00 28.47 179 ASN A N 1
ATOM 1363 C CA . ASN A 1 179 ? 31.036 -53.561 8.675 1.00 28.47 179 ASN A CA 1
ATOM 1364 C C . ASN A 1 179 ? 30.358 -52.285 9.235 1.00 28.47 179 ASN A C 1
ATOM 1366 O O . ASN A 1 179 ? 30.895 -51.680 10.158 1.00 28.47 179 ASN A O 1
ATOM 1370 N N . ALA A 1 180 ? 29.312 -51.764 8.587 1.00 28.86 180 ALA A N 1
ATOM 1371 C CA . ALA A 1 180 ? 27.908 -51.917 9.008 1.00 28.86 180 ALA A CA 1
ATOM 1372 C C . ALA A 1 180 ? 27.613 -51.242 10.374 1.00 28.86 180 ALA A C 1
ATOM 1374 O O . ALA A 1 180 ? 28.292 -51.498 11.356 1.00 28.86 180 ALA A O 1
ATOM 1375 N N . ASN A 1 181 ? 26.593 -50.411 10.555 1.00 31.80 181 ASN A N 1
ATOM 1376 C CA . ASN A 1 181 ? 25.318 -50.386 9.861 1.00 31.80 181 ASN A CA 1
ATOM 1377 C C . ASN A 1 181 ? 24.543 -49.104 10.212 1.00 31.80 181 ASN A C 1
ATOM 1379 O O . ASN A 1 181 ? 24.676 -48.590 11.318 1.00 31.80 181 ASN A O 1
ATOM 1383 N N . ASP A 1 182 ? 23.721 -48.686 9.246 1.00 26.38 182 ASP A N 1
ATOM 1384 C CA . ASP A 1 182 ? 22.317 -48.269 9.359 1.00 26.38 182 ASP A CA 1
ATOM 1385 C C . ASP A 1 182 ? 21.882 -47.237 10.414 1.00 26.38 182 ASP A C 1
ATOM 1387 O O . ASP A 1 182 ? 22.012 -47.439 11.616 1.00 26.38 182 ASP A O 1
ATOM 1391 N N . LYS A 1 183 ? 21.106 -46.226 9.991 1.00 28.84 183 LYS A N 1
ATOM 1392 C CA . LYS A 1 183 ? 19.684 -46.409 9.618 1.00 28.84 183 LYS A CA 1
ATOM 1393 C C . LYS A 1 183 ? 19.014 -45.050 9.336 1.00 28.84 183 LYS A C 1
ATOM 1395 O O . LYS A 1 183 ? 18.916 -44.200 10.213 1.00 28.84 183 LYS A O 1
ATOM 1400 N N . GLN A 1 184 ? 18.473 -44.886 8.134 1.00 29.47 184 GLN A N 1
ATOM 1401 C CA . GLN A 1 184 ? 17.193 -44.191 7.890 1.00 29.47 184 GLN A CA 1
ATOM 1402 C C . GLN A 1 184 ? 16.151 -45.330 7.736 1.00 29.47 184 GLN A C 1
ATOM 1404 O O . GLN A 1 184 ? 16.596 -46.423 7.374 1.00 29.47 184 GLN A O 1
ATOM 1409 N N . PRO A 1 185 ? 14.825 -45.210 7.989 1.00 34.47 185 PRO A N 1
ATOM 1410 C CA . PRO A 1 185 ? 13.928 -44.051 7.864 1.00 34.47 185 PRO A CA 1
ATOM 1411 C C . PRO A 1 185 ? 12.921 -43.936 9.027 1.00 34.47 185 PRO A C 1
ATOM 1413 O O . PRO A 1 185 ? 13.036 -44.679 9.995 1.00 34.47 185 PRO A O 1
ATOM 1416 N N . THR A 1 186 ? 11.932 -43.034 8.946 1.00 23.67 186 THR A N 1
ATOM 1417 C CA . THR A 1 186 ? 10.487 -43.379 9.003 1.00 23.67 186 THR A CA 1
ATOM 1418 C C . THR A 1 186 ? 9.630 -42.127 8.742 1.00 23.67 186 THR A C 1
ATOM 1420 O O . THR A 1 186 ? 9.889 -41.056 9.285 1.00 23.67 186 THR A O 1
ATOM 1423 N N . GLN A 1 187 ? 8.645 -42.289 7.854 1.00 28.25 187 GLN A N 1
ATOM 1424 C CA . GLN A 1 187 ? 7.499 -41.408 7.623 1.00 28.25 187 GLN A CA 1
ATOM 1425 C C . GLN A 1 187 ? 6.495 -41.550 8.770 1.00 28.25 187 GLN A C 1
ATOM 1427 O O . GLN A 1 187 ? 6.265 -42.669 9.213 1.00 28.25 187 GLN A O 1
ATOM 1432 N N . GLU A 1 188 ? 5.769 -40.492 9.118 1.00 26.19 188 GLU A N 1
ATOM 1433 C CA . GLU A 1 188 ? 4.446 -40.672 9.718 1.00 26.19 188 GLU A CA 1
ATOM 1434 C C . GLU A 1 188 ? 3.461 -39.667 9.116 1.00 26.19 188 GLU A C 1
ATOM 1436 O O . GLU A 1 188 ? 3.579 -38.452 9.276 1.00 26.19 188 GLU A O 1
ATOM 1441 N N . ASN A 1 189 ? 2.527 -40.222 8.342 1.00 27.00 189 ASN A N 1
ATOM 1442 C CA . ASN A 1 189 ? 1.285 -39.579 7.948 1.00 27.00 189 ASN A CA 1
ATOM 1443 C C . ASN A 1 189 ? 0.424 -39.377 9.194 1.00 27.00 189 ASN A C 1
ATOM 1445 O O . ASN A 1 189 ? 0.379 -40.267 10.035 1.00 27.00 189 ASN A O 1
ATOM 1449 N N . ASN A 1 190 ? -0.352 -38.298 9.235 1.00 29.52 190 ASN A N 1
ATOM 1450 C CA . ASN A 1 190 ? -1.647 -38.303 9.908 1.00 29.52 190 ASN A CA 1
ATOM 1451 C C . ASN A 1 190 ? -2.612 -37.424 9.110 1.00 29.52 190 ASN A C 1
ATOM 1453 O O . ASN A 1 190 ? -2.684 -36.211 9.299 1.00 29.52 190 ASN A O 1
ATOM 1457 N N . ASP A 1 191 ? -3.349 -38.074 8.211 1.00 34.09 191 ASP A N 1
ATOM 1458 C CA . ASP A 1 191 ? -4.675 -37.624 7.817 1.00 34.09 191 ASP A CA 1
ATOM 1459 C C . ASP A 1 191 ? -5.605 -37.806 9.020 1.00 34.09 191 ASP A C 1
ATOM 1461 O O . ASP A 1 191 ? -5.849 -38.928 9.462 1.00 34.09 191 ASP A O 1
ATOM 1465 N N . VAL A 1 192 ? -6.163 -36.709 9.524 1.00 33.72 192 VAL A N 1
ATOM 1466 C CA . VAL A 1 192 ? -7.427 -36.741 10.262 1.00 33.72 192 VAL A CA 1
ATOM 1467 C C . VAL A 1 192 ? -8.309 -35.650 9.679 1.00 33.72 192 VAL A C 1
ATOM 1469 O O . VAL A 1 192 ? -8.207 -34.472 10.017 1.00 33.72 192 VAL A O 1
ATOM 1472 N N . ALA A 1 193 ? -9.183 -36.069 8.768 1.00 38.62 193 ALA A N 1
ATOM 1473 C CA . ALA A 1 193 ? -10.441 -35.389 8.556 1.00 38.62 193 ALA A CA 1
ATOM 1474 C C . ALA A 1 193 ? -11.295 -35.613 9.809 1.00 38.62 193 ALA A C 1
ATOM 1476 O O . ALA A 1 193 ? -11.714 -36.738 10.073 1.00 38.62 193 ALA A O 1
ATOM 1477 N N . ASP A 1 194 ? -11.570 -34.553 10.562 1.00 29.23 194 ASP A N 1
ATOM 1478 C CA . ASP A 1 194 ? -12.705 -34.551 11.474 1.00 29.23 194 ASP A CA 1
ATOM 1479 C C . ASP A 1 194 ? -13.401 -33.190 11.455 1.00 29.23 194 ASP A C 1
ATOM 1481 O O . ASP A 1 194 ? -12.791 -32.126 11.325 1.00 29.23 194 ASP A O 1
ATOM 1485 N N . LYS A 1 195 ? -14.725 -33.271 11.494 1.00 42.16 195 LYS A N 1
ATOM 1486 C CA . LYS A 1 195 ? -15.690 -32.183 11.388 1.00 42.16 195 LYS A CA 1
ATOM 1487 C C . LYS A 1 195 ? -15.344 -31.039 12.337 1.00 42.16 195 LYS A C 1
ATOM 1489 O O . LYS A 1 195 ? -15.229 -31.245 13.542 1.00 42.16 195 LYS A O 1
ATOM 1494 N N . LYS A 1 196 ? -15.387 -29.800 11.840 1.00 32.09 196 LYS A N 1
ATOM 1495 C CA . LYS A 1 196 ? -15.605 -28.643 12.712 1.00 32.09 196 LYS A CA 1
ATOM 1496 C C . LYS A 1 196 ? -16.727 -27.766 12.177 1.00 32.09 196 LYS A C 1
ATOM 1498 O O . LYS A 1 196 ? -16.604 -27.099 11.156 1.00 32.09 196 LYS A O 1
ATOM 1503 N N . VAL A 1 197 ? -17.853 -27.892 12.879 1.00 35.53 197 VA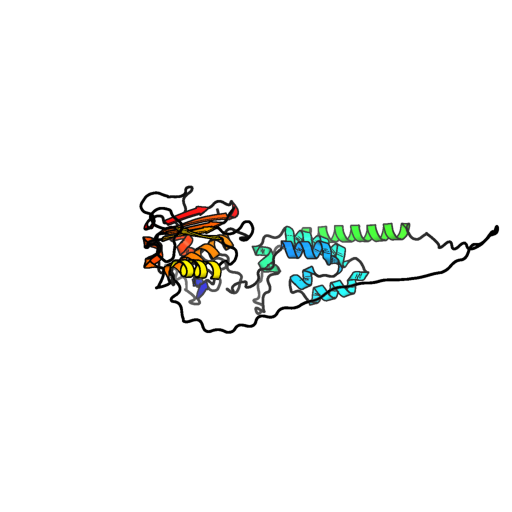L A N 1
ATOM 1504 C CA . VAL A 1 197 ? -18.759 -26.825 13.316 1.00 35.53 197 VAL A CA 1
ATOM 1505 C C . VAL A 1 197 ? -18.299 -25.447 12.847 1.00 35.53 197 VAL A C 1
ATOM 1507 O O . VAL A 1 197 ? -17.170 -25.051 13.131 1.00 35.53 197 VAL A O 1
ATOM 1510 N N . VAL A 1 198 ? -19.184 -24.720 12.162 1.00 36.59 198 VAL A N 1
ATOM 1511 C CA . VAL A 1 198 ? -19.024 -23.287 11.897 1.00 36.59 198 VAL A CA 1
ATOM 1512 C C . VAL A 1 198 ? -19.002 -22.584 13.256 1.00 36.59 198 VAL A C 1
ATOM 1514 O O . VAL A 1 198 ? -20.031 -22.217 13.809 1.00 36.59 198 VAL A O 1
ATOM 1517 N N . GLU A 1 199 ? -17.812 -22.528 13.843 1.00 40.47 199 GLU A N 1
ATOM 1518 C CA . GLU A 1 199 ? -17.485 -21.779 15.042 1.00 40.47 199 GLU A CA 1
ATOM 1519 C C . GLU A 1 199 ? -17.601 -20.315 14.629 1.00 40.47 199 GLU A C 1
ATOM 1521 O O . GLU A 1 199 ? -16.925 -19.871 13.697 1.00 40.47 199 GLU A O 1
ATOM 1526 N N . GLU A 1 200 ? -18.544 -19.599 15.234 1.00 52.22 200 GLU A N 1
ATOM 1527 C CA . GLU A 1 200 ? -18.738 -18.174 15.009 1.00 52.22 200 GLU A CA 1
ATOM 1528 C C . GLU A 1 200 ? -17.396 -17.487 15.293 1.00 52.22 200 GLU A C 1
ATOM 1530 O O . GLU A 1 200 ? -16.945 -17.422 16.436 1.00 52.22 200 GLU A O 1
ATOM 1535 N N . VAL A 1 201 ? -16.677 -17.106 14.231 1.00 71.19 201 VAL A N 1
ATOM 1536 C CA . VAL A 1 201 ? -15.316 -16.580 14.358 1.00 71.19 201 VAL A CA 1
ATOM 1537 C C . VAL A 1 201 ? -15.404 -15.316 15.199 1.00 71.19 201 VAL A C 1
ATOM 1539 O O . VAL A 1 201 ? -16.051 -14.346 14.796 1.00 71.19 201 VAL A O 1
ATOM 1542 N N . GLY A 1 202 ? -14.776 -15.356 16.374 1.00 85.81 202 GLY A N 1
ATOM 1543 C CA . GLY A 1 202 ? -14.779 -14.253 17.319 1.00 85.81 202 GLY A CA 1
ATOM 1544 C C . GLY A 1 202 ? -14.266 -12.950 16.697 1.00 85.81 202 GLY A C 1
ATOM 1545 O O . GLY A 1 202 ? -13.578 -12.939 15.668 1.00 85.81 202 GLY A O 1
ATOM 1546 N N . ALA A 1 203 ? -14.674 -11.823 17.279 1.00 89.81 203 ALA A N 1
ATOM 1547 C CA . ALA A 1 203 ? -14.438 -10.507 16.694 1.00 89.81 203 ALA A CA 1
ATOM 1548 C C . ALA A 1 203 ? -12.942 -10.201 16.536 1.00 89.81 203 ALA A C 1
ATOM 1550 O O . ALA A 1 203 ? -12.558 -9.605 15.529 1.00 89.81 203 ALA A O 1
ATOM 1551 N N . VAL A 1 204 ? -12.106 -10.637 17.485 1.00 92.19 204 VAL A N 1
ATOM 1552 C CA . VAL A 1 204 ? -10.661 -10.371 17.468 1.00 92.19 204 VAL A CA 1
ATOM 1553 C C . VAL A 1 204 ? -10.003 -11.137 16.323 1.00 92.19 204 VAL A C 1
ATOM 1555 O O . VAL A 1 204 ? -9.363 -10.537 15.458 1.00 92.19 204 VAL A O 1
ATOM 1558 N N . LYS A 1 205 ? -10.264 -12.441 16.218 1.00 94.19 205 LYS A N 1
ATOM 1559 C CA . LYS A 1 205 ? -9.748 -13.280 15.133 1.00 94.19 205 LYS A CA 1
ATOM 1560 C C . LYS A 1 205 ? -10.271 -12.851 13.767 1.00 94.19 205 LYS A C 1
ATOM 1562 O O . LYS A 1 205 ? -9.561 -12.953 12.767 1.00 94.19 205 LYS A O 1
ATOM 1567 N N . LYS A 1 206 ? -11.500 -12.331 13.693 1.00 94.69 206 LYS A N 1
ATOM 1568 C CA . LYS A 1 206 ? -12.036 -11.770 12.448 1.00 94.69 206 LYS A CA 1
ATOM 1569 C C . LYS A 1 206 ? -11.276 -10.510 12.017 1.00 94.69 206 LYS A C 1
ATOM 1571 O O . LYS A 1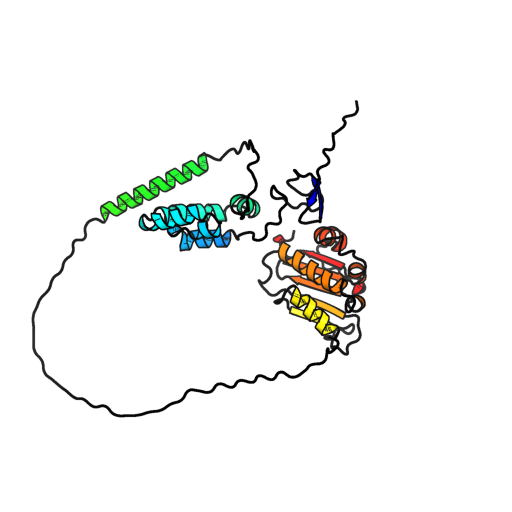 206 ? -10.943 -10.402 10.838 1.00 94.69 206 LYS A O 1
ATOM 1576 N N . ILE A 1 207 ? -10.961 -9.602 12.945 1.00 95.12 207 ILE A N 1
ATOM 1577 C CA . ILE A 1 207 ? -10.126 -8.417 12.675 1.00 95.12 207 ILE A CA 1
ATOM 1578 C C . ILE A 1 207 ? -8.756 -8.846 12.139 1.00 95.12 207 ILE A C 1
ATOM 1580 O O . ILE A 1 207 ? -8.335 -8.368 11.085 1.00 95.12 207 ILE A O 1
ATOM 1584 N N . GLU A 1 208 ? -8.093 -9.789 12.810 1.00 94.81 208 GLU A N 1
ATOM 1585 C CA . GLU A 1 208 ? -6.791 -10.312 12.380 1.00 94.81 208 GLU A CA 1
ATOM 1586 C C . GLU A 1 208 ? -6.851 -10.895 10.963 1.00 94.81 208 GLU A C 1
ATOM 1588 O O . GLU A 1 208 ? -6.044 -10.532 10.106 1.00 94.81 208 GLU A O 1
ATOM 1593 N N . ASN A 1 209 ? -7.855 -11.730 10.677 1.00 95.31 209 ASN A N 1
ATOM 1594 C CA . ASN A 1 209 ? -8.051 -12.325 9.356 1.00 95.31 209 ASN A CA 1
ATOM 1595 C C . ASN A 1 209 ? -8.281 -11.267 8.266 1.00 95.31 209 ASN A C 1
ATOM 1597 O O . ASN A 1 209 ? -7.743 -11.391 7.164 1.00 95.31 209 ASN A O 1
ATOM 1601 N N . ILE A 1 210 ? -9.056 -10.214 8.555 1.00 95.75 210 ILE A N 1
ATOM 1602 C CA . ILE A 1 210 ? -9.291 -9.117 7.609 1.00 95.75 210 ILE A CA 1
ATOM 1603 C C . ILE A 1 210 ? -7.973 -8.424 7.266 1.00 95.75 210 ILE A C 1
ATOM 1605 O O . ILE A 1 210 ? -7.674 -8.249 6.082 1.00 95.75 210 ILE A O 1
ATOM 1609 N N . VAL A 1 211 ? -7.165 -8.073 8.268 1.00 95.06 211 VAL A N 1
ATOM 1610 C CA . VAL A 1 211 ? -5.888 -7.388 8.036 1.00 95.06 211 VAL A CA 1
ATOM 1611 C C . VAL A 1 211 ? -4.911 -8.294 7.283 1.00 95.06 211 VAL A C 1
ATOM 1613 O O . VAL A 1 211 ? -4.337 -7.876 6.275 1.00 95.06 211 VAL A O 1
ATOM 1616 N N . LYS A 1 212 ? -4.795 -9.563 7.690 1.00 94.31 212 LYS A N 1
ATOM 1617 C CA . LYS A 1 212 ? -3.946 -10.561 7.021 1.00 94.31 212 LYS A CA 1
ATOM 1618 C C . LYS A 1 212 ? -4.381 -10.861 5.587 1.00 94.31 212 LYS A C 1
ATOM 1620 O O . LYS A 1 212 ? -3.540 -11.195 4.761 1.00 94.31 212 LYS A O 1
ATOM 1625 N N . SER A 1 213 ? -5.662 -10.683 5.254 1.00 94.31 213 SER A N 1
ATOM 1626 C CA . SER A 1 213 ? -6.152 -10.806 3.871 1.00 94.31 213 SER A CA 1
ATOM 1627 C C . SER A 1 213 ? -5.678 -9.682 2.941 1.00 94.31 213 SER A C 1
ATOM 1629 O O . SER A 1 213 ? -5.815 -9.803 1.725 1.00 94.31 213 SER A O 1
ATOM 1631 N N . VAL A 1 214 ? -5.205 -8.560 3.493 1.00 93.00 214 VAL A N 1
ATOM 1632 C CA . VAL A 1 214 ? -4.640 -7.439 2.724 1.00 93.00 214 VAL A CA 1
ATOM 1633 C C . VAL A 1 214 ? -3.118 -7.494 2.743 1.00 93.00 214 VAL A C 1
ATOM 1635 O O . VAL A 1 214 ? -2.487 -7.298 1.710 1.00 93.00 214 VAL A O 1
ATOM 1638 N N . SER A 1 215 ? -2.537 -7.764 3.912 1.00 89.00 215 SER A N 1
ATOM 1639 C CA . SER A 1 215 ? -1.094 -7.846 4.112 1.00 89.00 215 SER A CA 1
ATOM 1640 C C . SER A 1 215 ? -0.778 -9.002 5.057 1.00 89.00 215 SER A C 1
ATOM 1642 O O . SER A 1 215 ? -0.893 -8.890 6.279 1.00 89.00 215 SER A O 1
ATOM 1644 N N . ASP A 1 216 ? -0.374 -10.128 4.479 1.00 88.75 216 ASP A N 1
ATOM 1645 C CA . ASP A 1 216 ? -0.009 -11.360 5.184 1.00 88.75 216 ASP A CA 1
ATOM 1646 C C . ASP A 1 216 ? 1.178 -11.153 6.136 1.00 88.75 216 ASP A C 1
ATOM 1648 O O . ASP A 1 216 ? 1.237 -11.739 7.224 1.00 88.75 216 ASP A O 1
ATOM 1652 N N . LYS A 1 217 ? 2.086 -10.251 5.767 1.00 87.50 217 LYS A N 1
ATOM 1653 C CA . LYS A 1 217 ? 3.294 -9.935 6.530 1.00 87.50 217 LYS A CA 1
ATOM 1654 C C . LYS A 1 217 ? 3.117 -8.869 7.609 1.00 87.50 217 LYS A C 1
ATOM 1656 O O . LYS A 1 217 ? 3.972 -8.749 8.479 1.00 87.50 217 LYS A O 1
ATOM 1661 N N . SER A 1 218 ? 2.018 -8.112 7.597 1.00 90.50 218 SER A N 1
ATOM 1662 C CA . SER A 1 218 ? 1.770 -7.098 8.628 1.00 90.50 218 SER A CA 1
ATOM 1663 C C . SER A 1 218 ? 1.546 -7.738 9.995 1.00 90.50 218 SER A C 1
ATOM 1665 O O . SER A 1 218 ? 0.764 -8.677 10.127 1.00 90.50 218 SER A O 1
ATOM 1667 N N . GLU A 1 219 ? 2.199 -7.218 11.024 1.00 92.25 219 GLU A N 1
ATOM 1668 C CA . GLU A 1 219 ? 1.894 -7.535 12.414 1.00 92.25 219 GLU A CA 1
ATOM 1669 C C . GLU A 1 219 ? 0.623 -6.790 12.830 1.00 92.25 219 GLU A C 1
ATOM 1671 O O . GLU A 1 219 ? 0.441 -5.614 12.505 1.00 92.25 219 GLU A O 1
ATOM 1676 N N . VAL A 1 220 ? -0.275 -7.486 13.523 1.00 94.75 220 VAL A N 1
ATOM 1677 C CA . VAL A 1 220 ? -1.570 -6.953 13.950 1.00 94.75 220 VAL A CA 1
ATOM 1678 C C . VAL A 1 220 ? -1.717 -7.232 15.426 1.00 94.75 220 VAL A C 1
ATOM 1680 O O . VAL A 1 220 ? -1.537 -8.366 15.859 1.00 94.75 220 VAL A O 1
ATOM 1683 N N . THR A 1 221 ? -2.055 -6.200 16.185 1.00 93.56 221 THR A N 1
ATOM 1684 C CA . THR A 1 221 ? -2.394 -6.329 17.599 1.00 93.56 221 THR A CA 1
ATOM 1685 C C . THR A 1 221 ? -3.722 -5.640 17.850 1.00 93.56 221 THR A C 1
ATOM 1687 O O . THR A 1 221 ? -4.001 -4.572 17.300 1.00 93.56 221 THR A O 1
ATOM 1690 N N . VAL A 1 222 ? -4.564 -6.280 18.653 1.00 94.56 222 VAL A N 1
ATOM 1691 C CA . VAL A 1 222 ? -5.872 -5.758 19.040 1.00 94.56 222 VAL A CA 1
ATOM 1692 C C . VAL A 1 222 ? -5.835 -5.516 20.540 1.00 94.56 222 VAL A C 1
ATOM 1694 O O . VAL A 1 222 ? -5.446 -6.401 21.300 1.00 94.56 222 VAL A O 1
ATOM 1697 N N . TRP A 1 223 ? -6.218 -4.318 20.953 1.00 92.56 223 TRP A N 1
ATOM 1698 C CA . TRP A 1 223 ? -6.161 -3.847 22.330 1.00 92.56 223 TRP A CA 1
ATOM 1699 C C . TRP A 1 223 ? -7.565 -3.513 22.815 1.00 92.56 223 TRP A C 1
ATOM 1701 O O . TRP A 1 223 ? -8.411 -3.061 22.039 1.00 92.56 223 TRP A O 1
ATOM 1711 N N . ASP A 1 224 ? -7.835 -3.761 24.089 1.00 89.25 224 ASP A N 1
ATOM 1712 C CA . ASP A 1 224 ? -9.082 -3.357 24.725 1.00 89.25 224 ASP A CA 1
ATOM 1713 C C . ASP A 1 224 ? -8.999 -1.930 25.296 1.00 89.25 224 ASP A C 1
ATOM 1715 O O . ASP A 1 224 ? -7.960 -1.269 25.272 1.00 89.25 224 ASP A O 1
ATOM 1719 N N . THR A 1 225 ? -10.113 -1.437 25.836 1.00 82.62 225 THR A N 1
ATOM 1720 C CA . THR A 1 225 ? -10.191 -0.094 26.431 1.00 82.62 225 THR A CA 1
ATOM 1721 C C . THR A 1 225 ? -9.350 0.087 27.696 1.00 82.62 225 THR A C 1
ATOM 1723 O O . THR A 1 225 ? -9.188 1.218 28.154 1.00 82.62 225 THR A O 1
ATOM 1726 N N . LYS A 1 226 ? -8.826 -0.998 28.276 1.00 81.00 226 LYS A N 1
ATOM 1727 C CA . LYS A 1 226 ? -7.959 -0.973 29.460 1.00 81.00 226 LYS A CA 1
ATOM 1728 C C . LYS A 1 226 ? -6.479 -0.930 29.081 1.00 81.00 226 LYS A C 1
ATOM 1730 O O . LYS A 1 226 ? -5.652 -0.695 29.958 1.00 81.00 226 LYS A O 1
ATOM 1735 N N . GLY A 1 227 ? -6.158 -1.094 27.796 1.00 79.81 227 GLY A N 1
ATOM 1736 C CA . GLY A 1 227 ? -4.786 -1.159 27.305 1.00 79.81 227 GLY A CA 1
ATOM 1737 C C . GLY A 1 227 ? -4.167 -2.549 27.438 1.00 79.81 227 GLY A C 1
ATOM 1738 O O . GLY A 1 227 ? -2.945 -2.656 27.418 1.00 79.81 227 GLY A O 1
ATOM 1739 N N . ASP A 1 228 ? -4.982 -3.601 27.552 1.00 84.81 228 ASP A N 1
ATOM 1740 C CA . ASP A 1 228 ? -4.536 -4.992 27.496 1.00 84.81 228 ASP A CA 1
ATOM 1741 C C . ASP A 1 228 ? -4.784 -5.584 26.098 1.00 84.81 228 ASP A C 1
ATOM 1743 O O . ASP A 1 228 ? -5.659 -5.131 25.354 1.00 84.81 228 ASP A O 1
ATOM 1747 N N . PHE A 1 229 ? -4.047 -6.640 25.731 1.00 89.62 229 PHE A N 1
ATOM 1748 C CA . PHE A 1 229 ? -4.336 -7.389 24.504 1.00 89.62 229 PHE A CA 1
ATOM 1749 C C . PHE A 1 229 ? -5.746 -7.987 24.560 1.00 89.62 229 PHE A C 1
ATOM 1751 O O . PHE A 1 229 ? -6.087 -8.749 25.474 1.00 89.62 229 PHE A O 1
ATOM 1758 N N . ALA A 1 230 ? -6.555 -7.668 23.553 1.00 89.25 230 ALA A N 1
ATOM 1759 C CA . ALA A 1 230 ? -7.924 -8.133 23.452 1.00 89.25 230 ALA A CA 1
ATOM 1760 C C . ALA A 1 230 ? -7.964 -9.654 23.267 1.00 89.25 230 ALA A C 1
ATOM 1762 O O . ALA A 1 230 ? -7.279 -10.233 22.425 1.00 89.25 230 ALA A O 1
ATOM 1763 N N . LYS A 1 231 ? -8.817 -10.305 24.053 1.00 88.88 231 LYS A N 1
ATOM 1764 C CA . LYS A 1 231 ? -9.191 -11.712 23.899 1.00 88.88 231 LYS A CA 1
ATOM 1765 C C . LYS A 1 231 ? -10.592 -11.773 23.303 1.00 88.88 231 LYS A C 1
ATOM 1767 O O . LYS A 1 231 ? -11.331 -10.795 23.357 1.00 88.88 231 LYS A O 1
ATOM 1772 N N . GLU A 1 232 ? -11.020 -12.938 22.828 1.00 87.69 232 GLU A N 1
ATOM 1773 C CA . GLU A 1 232 ? -12.398 -13.102 22.328 1.00 87.69 232 GLU A CA 1
ATOM 1774 C C . GLU A 1 232 ? -13.471 -12.860 23.402 1.00 87.69 232 GLU A C 1
ATOM 1776 O O . GLU A 1 232 ? -14.618 -12.558 23.094 1.00 87.69 232 GLU A O 1
ATOM 1781 N N . THR A 1 233 ? -13.090 -12.948 24.678 1.00 85.12 233 THR A N 1
ATOM 1782 C CA . THR A 1 233 ? -13.940 -12.613 25.826 1.00 85.12 233 THR A CA 1
ATOM 1783 C C . THR A 1 233 ? -13.877 -11.133 26.219 1.00 85.12 233 THR A C 1
ATOM 1785 O O . THR A 1 233 ? -14.607 -10.718 27.117 1.00 85.12 2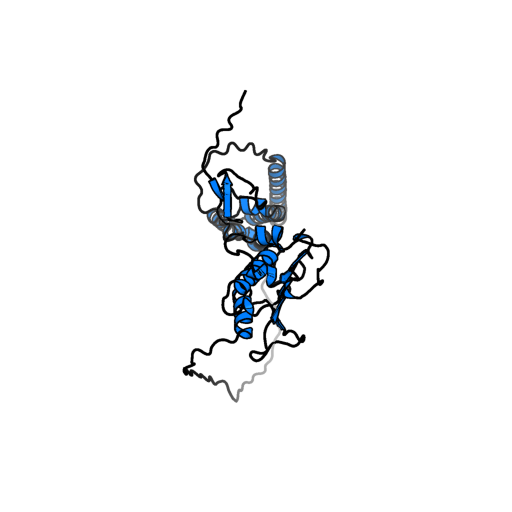33 THR A O 1
ATOM 1788 N N . SER A 1 234 ? -12.973 -10.342 25.628 1.00 87.38 234 SER A N 1
ATOM 1789 C CA . SER A 1 234 ? -12.821 -8.919 25.943 1.00 87.38 234 SER A CA 1
ATOM 1790 C C . SER A 1 234 ? -13.984 -8.124 25.365 1.00 87.38 234 SER A C 1
ATOM 1792 O O . SER A 1 234 ? -14.414 -8.348 24.235 1.00 87.38 234 SER A O 1
ATOM 1794 N N . THR A 1 235 ? -14.485 -7.157 26.128 1.00 87.00 235 THR A N 1
ATOM 1795 C CA . THR A 1 235 ? -15.600 -6.308 25.705 1.00 87.00 235 THR A CA 1
ATOM 1796 C C . THR A 1 235 ? -15.121 -5.205 24.752 1.00 87.00 235 THR A C 1
ATOM 1798 O O . THR A 1 235 ? -14.156 -4.520 25.097 1.00 87.00 235 THR A O 1
ATOM 1801 N N . PRO A 1 236 ? -15.779 -4.990 23.596 1.00 87.75 236 PRO A N 1
ATOM 1802 C CA . PRO A 1 236 ? -15.483 -3.869 22.699 1.00 87.75 236 PRO A CA 1
ATOM 1803 C C . PRO A 1 236 ? -15.785 -2.509 23.366 1.00 87.75 236 PRO A C 1
ATOM 1805 O O . PRO A 1 236 ? -16.544 -2.467 24.340 1.00 87.75 236 PRO A O 1
ATOM 1808 N N . PRO A 1 237 ? -15.256 -1.387 22.841 1.00 92.19 237 PRO A N 1
ATOM 1809 C CA . PRO A 1 237 ? -14.565 -1.254 21.557 1.00 92.19 237 PRO A CA 1
ATOM 1810 C C . PRO A 1 237 ? -13.055 -1.536 21.615 1.00 92.19 237 PRO A C 1
ATOM 1812 O O . PRO A 1 237 ? -12.413 -1.351 22.644 1.00 92.19 237 PRO A O 1
ATOM 1815 N N . TYR A 1 238 ? -12.493 -1.968 20.488 1.00 93.88 238 TYR A N 1
ATOM 1816 C CA . TYR A 1 238 ? -11.092 -2.348 20.348 1.00 93.88 238 TYR A CA 1
ATOM 1817 C C . TYR A 1 238 ? -10.270 -1.295 19.617 1.00 93.88 238 TYR A C 1
ATOM 1819 O O . TYR A 1 238 ? -10.733 -0.658 18.669 1.00 93.88 238 TYR A O 1
ATOM 1827 N N . GLU A 1 239 ? -9.012 -1.177 19.999 1.00 94.81 239 GLU A N 1
ATOM 1828 C CA . GLU A 1 239 ? -8.005 -0.482 19.219 1.00 94.81 239 GLU A CA 1
ATOM 1829 C C . GLU A 1 239 ? -7.202 -1.491 18.390 1.00 94.81 239 GLU A C 1
ATOM 1831 O O . GLU A 1 239 ? -6.640 -2.447 18.918 1.00 94.81 239 GLU A O 1
ATOM 1836 N N . VAL A 1 240 ? -7.145 -1.278 17.078 1.00 96.88 240 VAL A N 1
ATOM 1837 C CA . VAL A 1 240 ? -6.415 -2.137 16.144 1.00 96.88 240 VAL A CA 1
ATOM 1838 C C . VAL A 1 240 ? -5.138 -1.425 15.725 1.00 96.88 240 VAL A C 1
ATOM 1840 O O . VAL A 1 240 ? -5.193 -0.364 15.106 1.00 96.88 240 VAL A O 1
ATOM 1843 N N . ILE A 1 241 ? -3.988 -2.020 16.023 1.00 96.44 241 ILE A N 1
ATOM 1844 C CA . ILE A 1 241 ? -2.679 -1.506 15.621 1.00 96.44 241 ILE A CA 1
ATOM 1845 C C . ILE A 1 241 ? -2.085 -2.455 14.589 1.00 96.44 241 ILE A C 1
ATOM 1847 O O . ILE A 1 241 ? -1.892 -3.643 14.849 1.00 96.44 241 ILE A O 1
ATOM 1851 N N . VAL A 1 242 ? -1.781 -1.911 13.415 1.00 96.88 242 VAL A N 1
ATOM 1852 C CA . VAL A 1 242 ? -1.188 -2.633 12.295 1.00 96.88 242 VAL A CA 1
ATOM 1853 C C . VAL A 1 242 ? 0.190 -2.064 11.995 1.00 96.88 242 VAL A C 1
ATOM 1855 O O . VAL A 1 242 ? 0.324 -0.901 11.612 1.00 96.88 242 VAL A O 1
ATOM 1858 N N . ASN A 1 243 ? 1.211 -2.904 12.105 1.00 94.75 243 ASN A N 1
ATOM 1859 C CA . ASN A 1 243 ? 2.577 -2.571 11.730 1.00 94.75 243 ASN A CA 1
ATOM 1860 C C . ASN A 1 243 ? 2.946 -3.354 10.471 1.00 94.75 243 ASN A C 1
ATOM 1862 O O . ASN A 1 243 ? 2.981 -4.583 10.469 1.00 94.75 243 ASN A O 1
ATOM 1866 N N . ALA A 1 244 ? 3.214 -2.658 9.371 1.00 88.69 244 ALA A N 1
ATOM 1867 C CA . ALA A 1 244 ? 3.799 -3.294 8.203 1.00 88.69 244 ALA A CA 1
ATOM 1868 C C . ALA A 1 244 ? 5.265 -3.643 8.488 1.00 88.69 244 ALA A C 1
ATOM 1870 O O . ALA A 1 244 ? 6.014 -2.803 8.996 1.00 88.69 244 ALA A O 1
ATOM 1871 N N . GLY A 1 245 ? 5.651 -4.886 8.188 1.00 77.12 245 GLY A N 1
ATOM 1872 C CA . GLY A 1 245 ? 6.989 -5.394 8.464 1.00 77.12 245 GLY A CA 1
ATOM 1873 C C . GLY A 1 245 ? 8.083 -4.602 7.745 1.00 77.12 245 GLY A C 1
ATOM 1874 O O . GLY A 1 245 ? 7.860 -3.919 6.739 1.00 77.12 245 GLY A O 1
ATOM 1875 N N . ASN A 1 246 ? 9.291 -4.657 8.305 1.00 73.19 246 ASN A N 1
ATOM 1876 C CA . ASN A 1 246 ? 10.420 -3.888 7.800 1.00 73.19 246 ASN A CA 1
ATOM 1877 C C . ASN A 1 246 ? 10.808 -4.362 6.387 1.00 73.19 246 ASN A C 1
ATOM 1879 O O . ASN A 1 246 ? 11.192 -5.514 6.202 1.00 73.19 246 ASN A O 1
ATOM 1883 N N . GLY A 1 247 ? 10.714 -3.470 5.398 1.00 68.50 247 GLY A N 1
ATOM 1884 C CA . GLY A 1 247 ? 11.007 -3.774 3.993 1.00 68.50 247 GLY A CA 1
ATOM 1885 C C . GLY A 1 247 ? 9.862 -4.423 3.203 1.00 68.50 247 GLY A C 1
ATOM 1886 O O . GLY A 1 247 ? 10.040 -4.701 2.018 1.00 68.50 247 GLY A O 1
ATOM 1887 N N . ASP A 1 248 ? 8.686 -4.631 3.804 1.00 74.19 248 ASP A N 1
ATOM 1888 C CA . ASP A 1 248 ? 7.532 -5.220 3.102 1.00 74.19 248 ASP A CA 1
ATOM 1889 C C . ASP A 1 248 ? 6.778 -4.223 2.223 1.00 74.19 248 ASP A C 1
ATOM 1891 O O . ASP A 1 248 ? 6.072 -4.600 1.286 1.00 74.19 248 ASP A O 1
ATOM 1895 N N . ILE A 1 249 ? 6.950 -2.938 2.511 1.00 82.88 249 ILE A N 1
ATOM 1896 C CA . ILE A 1 249 ? 6.357 -1.842 1.765 1.00 82.88 249 ILE A CA 1
ATOM 1897 C C . ILE A 1 249 ? 7.480 -1.113 1.043 1.00 82.88 249 ILE A C 1
ATOM 1899 O O . ILE A 1 249 ? 8.393 -0.589 1.668 1.00 82.88 249 ILE A O 1
ATOM 1903 N N . ALA A 1 250 ? 7.417 -1.110 -0.290 1.00 82.56 250 ALA A N 1
ATOM 1904 C CA . ALA A 1 250 ? 8.479 -0.565 -1.134 1.00 82.56 250 ALA A CA 1
ATOM 1905 C C . ALA A 1 250 ? 8.407 0.961 -1.319 1.00 82.56 250 ALA A C 1
ATOM 1907 O O . ALA A 1 250 ? 9.358 1.563 -1.816 1.00 82.56 250 ALA A O 1
ATOM 1908 N N . SER A 1 251 ? 7.264 1.579 -1.016 1.00 87.06 251 SER A N 1
ATOM 1909 C CA . SER A 1 251 ? 7.046 3.011 -1.215 1.00 87.06 251 SER A CA 1
ATOM 1910 C C . SER A 1 251 ? 5.872 3.535 -0.400 1.00 87.06 251 SER A C 1
ATOM 1912 O O . SER A 1 251 ? 4.947 2.794 -0.051 1.00 87.06 251 SER A O 1
ATOM 1914 N N . CYS A 1 252 ? 5.846 4.851 -0.207 1.00 87.25 252 CYS A N 1
ATOM 1915 C CA . CYS A 1 252 ? 4.712 5.544 0.376 1.00 87.25 252 CYS A CA 1
ATOM 1916 C C . CYS A 1 252 ? 3.386 5.263 -0.337 1.00 87.25 252 CYS A C 1
ATOM 1918 O O . CYS A 1 252 ? 2.357 5.090 0.312 1.00 87.25 252 CYS A O 1
ATOM 1920 N N . PHE A 1 253 ? 3.392 5.181 -1.670 1.00 86.62 253 PHE A N 1
ATOM 1921 C CA . PHE A 1 253 ? 2.186 4.871 -2.436 1.00 86.62 253 PHE A CA 1
ATOM 1922 C C . PHE A 1 253 ? 1.610 3.505 -2.042 1.00 86.62 253 PHE A C 1
ATOM 1924 O O . PHE A 1 253 ? 0.408 3.378 -1.806 1.00 86.62 253 PHE A O 1
ATOM 1931 N N . TYR A 1 254 ? 2.475 2.494 -1.910 1.00 87.69 254 TYR A N 1
ATOM 1932 C CA . TYR A 1 254 ? 2.047 1.171 -1.472 1.00 87.69 254 TYR A CA 1
ATOM 1933 C C . TYR A 1 254 ? 1.552 1.202 -0.019 1.00 87.69 254 TYR A C 1
ATOM 1935 O O . TYR A 1 254 ? 0.509 0.624 0.276 1.00 87.69 254 TYR A O 1
ATOM 1943 N N . ALA A 1 255 ? 2.208 1.972 0.859 1.00 91.00 255 ALA A N 1
ATOM 1944 C CA . ALA A 1 255 ? 1.737 2.202 2.227 1.00 91.00 255 ALA A CA 1
ATOM 1945 C C . ALA A 1 255 ? 0.330 2.814 2.265 1.00 91.00 255 ALA A C 1
ATOM 1947 O O . ALA A 1 255 ? -0.538 2.331 2.991 1.00 91.00 255 ALA A O 1
ATOM 1948 N N . LYS A 1 256 ? 0.096 3.851 1.448 1.00 91.31 256 LYS A N 1
ATOM 1949 C CA . LYS A 1 256 ? -1.191 4.543 1.324 1.00 91.31 256 LYS A CA 1
ATOM 1950 C C . LYS A 1 256 ? -2.287 3.593 0.815 1.00 91.31 256 LYS A C 1
ATOM 1952 O O . LYS A 1 256 ? -3.408 3.642 1.316 1.00 91.31 256 LYS A O 1
ATOM 1957 N N . SER A 1 257 ? -1.972 2.708 -0.135 1.00 91.25 257 SER A N 1
ATOM 1958 C CA . SER A 1 257 ? -2.919 1.706 -0.653 1.00 91.25 257 SER A CA 1
ATOM 1959 C C . SER A 1 257 ? -3.267 0.642 0.390 1.00 91.25 257 SER A C 1
ATOM 1961 O O . SER A 1 257 ? -4.442 0.400 0.644 1.00 91.25 257 SER A O 1
ATOM 1963 N N . VAL A 1 258 ? -2.259 0.037 1.026 1.00 92.94 258 VAL A N 1
ATOM 1964 C CA . VAL A 1 258 ? -2.458 -1.030 2.020 1.00 92.94 258 VAL A CA 1
ATOM 1965 C C . VAL A 1 258 ? -3.244 -0.510 3.223 1.00 92.94 258 VAL A C 1
ATOM 1967 O O . VAL A 1 258 ? -4.194 -1.157 3.660 1.00 92.94 258 VAL A O 1
ATOM 1970 N N . ALA A 1 259 ? -2.899 0.678 3.728 1.00 94.06 259 ALA A N 1
ATOM 1971 C CA . ALA A 1 259 ? -3.623 1.300 4.832 1.00 94.06 259 ALA A CA 1
ATOM 1972 C C . ALA A 1 259 ? -5.095 1.564 4.475 1.00 94.06 259 ALA A C 1
ATOM 1974 O O . ALA A 1 259 ? -5.980 1.211 5.254 1.00 94.06 259 ALA A O 1
ATOM 1975 N N . TYR A 1 260 ? -5.357 2.122 3.286 1.00 94.25 260 TYR A N 1
ATOM 1976 C CA . TYR A 1 260 ? -6.717 2.359 2.799 1.00 94.25 260 TYR A CA 1
ATOM 1977 C C . TYR A 1 260 ? -7.529 1.061 2.725 1.00 94.25 260 TYR A C 1
ATOM 1979 O O . TYR A 1 260 ? -8.642 1.009 3.243 1.00 94.25 260 TYR A O 1
ATOM 1987 N N . ASP A 1 261 ? -6.972 0.002 2.134 1.00 94.62 261 ASP A N 1
ATOM 1988 C CA . ASP A 1 261 ? -7.673 -1.273 1.963 1.00 94.62 261 ASP A CA 1
ATOM 1989 C C . ASP A 1 261 ? -7.974 -1.957 3.303 1.00 94.62 261 ASP A C 1
ATOM 1991 O O . ASP A 1 261 ? -9.065 -2.503 3.489 1.00 94.62 261 ASP A O 1
ATOM 1995 N N . ILE A 1 262 ? -7.041 -1.896 4.258 1.00 95.69 262 ILE A N 1
ATOM 1996 C CA . ILE A 1 262 ? -7.250 -2.406 5.618 1.00 95.69 262 ILE A CA 1
ATOM 1997 C C . ILE A 1 262 ? -8.385 -1.645 6.302 1.00 95.69 262 ILE A C 1
ATOM 1999 O O . ILE A 1 262 ? -9.338 -2.260 6.781 1.00 95.69 262 ILE A O 1
ATOM 2003 N N . MET A 1 263 ? -8.304 -0.314 6.331 1.00 95.19 263 MET A N 1
ATOM 2004 C CA . MET A 1 263 ? -9.295 0.524 7.007 1.00 95.19 263 MET A CA 1
ATOM 2005 C C . MET A 1 263 ? -10.673 0.364 6.367 1.00 95.19 263 MET A C 1
ATOM 2007 O O . MET A 1 263 ? -11.657 0.169 7.078 1.00 95.19 263 MET A O 1
ATOM 2011 N N . LYS A 1 264 ? -10.734 0.323 5.032 1.00 95.38 264 LYS A N 1
ATOM 2012 C CA . LYS A 1 264 ? -11.958 0.044 4.287 1.00 95.38 264 LYS A CA 1
ATOM 2013 C C . LYS A 1 264 ? -12.572 -1.286 4.702 1.00 95.38 264 LYS A C 1
ATOM 2015 O O . LYS A 1 264 ? -13.745 -1.316 5.057 1.00 95.38 264 LYS A O 1
ATOM 2020 N N . LYS A 1 265 ? -11.819 -2.390 4.666 1.00 96.00 265 LYS A N 1
ATOM 2021 C CA . LYS A 1 265 ? -12.372 -3.712 5.006 1.00 96.00 265 LYS A CA 1
ATOM 2022 C C . LYS A 1 265 ? -12.819 -3.800 6.467 1.00 96.00 265 LYS A C 1
ATOM 2024 O O . LYS A 1 265 ? -13.836 -4.423 6.742 1.00 96.00 265 LYS A O 1
ATOM 2029 N N . LEU A 1 266 ? -12.099 -3.164 7.391 1.00 96.38 266 LEU A N 1
ATOM 2030 C CA . LEU A 1 266 ? -12.461 -3.155 8.810 1.00 96.38 266 LEU A CA 1
ATOM 2031 C C . LEU A 1 266 ? -13.735 -2.343 9.084 1.00 96.38 266 LEU A C 1
ATOM 2033 O O . LEU A 1 266 ? -14.611 -2.812 9.805 1.00 96.38 266 LEU A O 1
ATOM 2037 N N . TYR A 1 267 ? -13.871 -1.157 8.485 1.00 95.62 267 TYR A N 1
ATOM 2038 C CA . TYR A 1 267 ? -15.025 -0.282 8.715 1.00 95.62 267 TYR A CA 1
ATOM 2039 C C . TYR A 1 267 ? -16.252 -0.605 7.849 1.00 95.62 267 TYR A C 1
ATOM 2041 O O . TYR A 1 267 ? -17.337 -0.095 8.119 1.00 95.62 267 TYR A O 1
ATOM 2049 N N . THR A 1 268 ? -16.118 -1.484 6.852 1.00 94.56 268 THR A N 1
ATOM 2050 C CA . THR A 1 268 ? -17.250 -1.973 6.041 1.00 94.56 268 THR A CA 1
ATOM 2051 C C . THR A 1 268 ? -17.797 -3.326 6.501 1.00 94.56 268 THR A C 1
ATOM 2053 O O . THR A 1 268 ? -18.901 -3.694 6.110 1.00 94.56 268 THR A O 1
ATOM 2056 N N . ASP A 1 269 ? -17.076 -4.070 7.345 1.00 94.75 269 ASP A N 1
ATOM 2057 C CA . ASP A 1 269 ? -17.529 -5.377 7.823 1.00 94.75 269 ASP A CA 1
ATOM 2058 C C . ASP A 1 269 ? -18.556 -5.250 8.964 1.00 94.75 269 ASP A C 1
ATOM 2060 O O . ASP A 1 269 ? -18.258 -4.747 10.048 1.00 94.75 269 ASP A O 1
ATOM 2064 N N . GLU A 1 270 ? -19.769 -5.761 8.735 1.00 92.56 270 GLU A N 1
ATOM 2065 C CA . GLU A 1 270 ? -20.907 -5.672 9.665 1.00 92.56 270 GLU A CA 1
ATOM 2066 C C . GLU A 1 270 ? -20.639 -6.258 11.061 1.00 92.56 270 GLU A C 1
ATOM 2068 O O . GLU A 1 270 ? -21.233 -5.808 12.039 1.00 92.56 270 GLU A O 1
ATOM 2073 N N . ALA A 1 271 ? -19.747 -7.245 11.184 1.00 91.19 271 ALA A N 1
ATOM 2074 C CA . ALA A 1 271 ? -19.512 -7.928 12.455 1.00 91.19 271 ALA A CA 1
ATOM 2075 C C . ALA A 1 271 ? -18.481 -7.217 13.344 1.00 91.19 271 ALA A C 1
ATOM 2077 O O 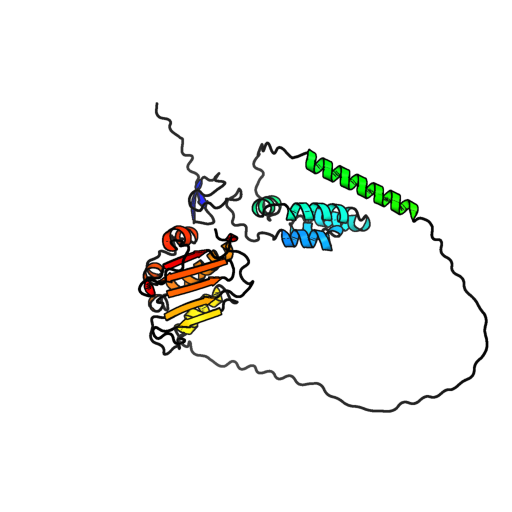. ALA A 1 271 ? -18.477 -7.442 14.561 1.00 91.19 271 ALA A O 1
ATOM 2078 N N . VAL A 1 272 ? -17.595 -6.403 12.752 1.00 94.69 272 VAL A N 1
ATOM 2079 C CA . VAL A 1 272 ? -16.486 -5.748 13.470 1.00 94.69 272 VAL A CA 1
ATOM 2080 C C . VAL A 1 272 ? -16.545 -4.223 13.444 1.00 94.69 272 VAL A C 1
ATOM 2082 O O . VAL A 1 272 ? -16.036 -3.614 14.380 1.00 94.69 272 VAL A O 1
ATOM 2085 N N . LYS A 1 273 ? -17.208 -3.587 12.467 1.00 93.69 273 LYS A N 1
ATOM 2086 C CA . LYS A 1 273 ? -17.205 -2.118 12.319 1.00 93.69 273 LYS A CA 1
ATOM 2087 C C . LYS A 1 273 ? -17.652 -1.367 13.578 1.00 93.69 273 LYS A C 1
ATOM 2089 O O . LYS A 1 273 ? -17.031 -0.383 13.949 1.00 93.69 273 LYS A O 1
ATOM 2094 N N . SER A 1 274 ? -18.679 -1.860 14.278 1.00 93.81 274 SER A N 1
ATOM 2095 C CA . SER A 1 274 ? -19.207 -1.255 15.515 1.00 93.81 274 SER A CA 1
ATOM 2096 C C . SER A 1 274 ? -18.384 -1.586 16.762 1.00 93.81 274 SER A C 1
ATOM 2098 O O . SER A 1 274 ? -18.612 -1.016 17.826 1.00 93.81 274 SER A O 1
ATOM 2100 N N . LYS A 1 275 ? -17.436 -2.520 16.643 1.00 94.31 275 LYS A N 1
ATOM 2101 C CA . LYS A 1 275 ? -16.572 -2.988 17.729 1.00 94.31 275 LYS A CA 1
ATOM 2102 C C . LYS A 1 275 ? -15.190 -2.348 17.693 1.00 94.31 275 LYS A C 1
ATOM 2104 O O . LYS A 1 275 ? -14.422 -2.575 18.616 1.00 94.31 275 LYS A O 1
ATOM 2109 N N . ILE A 1 276 ? -14.849 -1.580 16.663 1.00 96.25 276 ILE A N 1
ATOM 2110 C CA . ILE A 1 276 ? -13.546 -0.924 16.526 1.00 96.25 276 ILE A CA 1
ATOM 2111 C C . ILE A 1 276 ? -13.683 0.528 16.985 1.00 96.25 276 ILE A C 1
ATOM 2113 O O . ILE A 1 276 ? -14.574 1.241 16.535 1.00 96.25 276 ILE A O 1
ATOM 2117 N N . SER A 1 277 ? -12.804 0.970 17.883 1.00 95.56 277 SER A N 1
ATOM 2118 C CA . SER A 1 277 ? -12.657 2.381 18.245 1.00 95.56 277 SER A CA 1
ATOM 2119 C C . SER A 1 277 ? -11.707 3.095 17.294 1.00 95.56 277 SER A C 1
ATOM 2121 O O . SER A 1 277 ? -11.965 4.230 16.916 1.00 95.56 277 SER A O 1
ATOM 2123 N N . ARG A 1 278 ? -10.581 2.469 16.950 1.00 95.44 278 ARG A N 1
ATOM 2124 C CA . ARG A 1 278 ? -9.505 3.099 16.184 1.00 95.44 278 ARG A CA 1
ATOM 2125 C C . ARG A 1 278 ? -8.720 2.058 15.412 1.00 95.44 278 ARG A C 1
ATOM 2127 O O . ARG A 1 278 ? -8.474 0.972 15.932 1.00 95.44 278 ARG A O 1
ATOM 2134 N N . VAL A 1 279 ? -8.277 2.427 14.215 1.00 97.31 279 VAL A N 1
ATOM 2135 C CA . VAL A 1 279 ? -7.278 1.676 13.450 1.00 97.31 279 VAL A CA 1
ATOM 2136 C C . VAL A 1 279 ? -6.051 2.558 13.260 1.00 97.31 279 VAL A C 1
ATOM 2138 O O . VAL A 1 279 ? -6.127 3.578 12.577 1.00 97.31 279 VAL A O 1
ATOM 2141 N N . LEU A 1 280 ? -4.929 2.159 13.852 1.00 96.12 280 LEU A N 1
ATOM 2142 C CA . LEU A 1 280 ? -3.621 2.780 13.672 1.00 96.12 280 LEU A CA 1
ATOM 2143 C C . LEU A 1 280 ? -2.795 1.913 12.722 1.00 96.12 280 LEU A C 1
ATOM 2145 O O . LEU A 1 280 ? -2.576 0.735 12.985 1.00 96.12 280 LEU A O 1
ATOM 2149 N N . PHE A 1 281 ? -2.307 2.491 11.631 1.00 96.06 281 PHE A N 1
ATOM 2150 C CA . PHE A 1 281 ? -1.427 1.814 10.687 1.00 96.06 281 PHE A CA 1
ATOM 2151 C C . PHE A 1 281 ? -0.071 2.511 10.623 1.00 96.06 281 PHE A C 1
ATOM 2153 O O . PHE A 1 281 ? 0.023 3.725 10.426 1.00 96.06 281 PHE A O 1
ATOM 2160 N N . THR A 1 282 ? 0.989 1.718 10.751 1.00 94.31 282 THR A N 1
ATOM 2161 C CA . THR A 1 282 ? 2.375 2.171 10.656 1.00 94.31 282 THR A CA 1
ATOM 2162 C C . THR A 1 282 ? 3.104 1.383 9.581 1.00 94.31 282 THR A C 1
ATOM 2164 O O . THR A 1 282 ? 3.224 0.164 9.654 1.00 94.31 282 THR A O 1
ATOM 2167 N N . SER A 1 283 ? 3.655 2.101 8.609 1.00 91.56 283 SER A N 1
ATOM 2168 C CA . SER A 1 283 ? 4.652 1.601 7.673 1.00 91.56 283 SER A CA 1
ATOM 2169 C C . SER A 1 283 ? 5.989 2.238 7.998 1.00 91.56 283 SER A C 1
ATOM 2171 O O . SER A 1 283 ? 6.148 3.458 7.886 1.00 91.56 283 SER A O 1
ATOM 2173 N N . TRP A 1 284 ? 6.967 1.413 8.355 1.00 85.88 284 TRP A N 1
ATOM 2174 C CA . TRP A 1 284 ? 8.299 1.892 8.696 1.00 85.88 284 TRP A CA 1
ATOM 2175 C C . TRP A 1 284 ? 8.919 2.677 7.530 1.00 85.88 284 TRP A C 1
ATOM 2177 O O . TRP A 1 284 ? 8.816 2.259 6.380 1.00 85.88 284 TRP A O 1
ATOM 2187 N N . GLY A 1 285 ? 9.492 3.849 7.814 1.00 84.88 285 GLY A N 1
ATOM 2188 C CA . GLY A 1 285 ? 10.136 4.712 6.815 1.00 84.88 285 GLY A CA 1
ATOM 2189 C C . GLY A 1 285 ? 9.207 5.468 5.855 1.00 84.88 285 GLY A C 1
ATOM 2190 O O . GLY A 1 285 ? 9.692 6.353 5.160 1.00 84.88 285 GLY A O 1
ATOM 2191 N N . HIS A 1 286 ? 7.900 5.185 5.844 1.00 86.19 286 HIS A N 1
ATOM 2192 C CA . HIS A 1 286 ? 6.970 5.761 4.868 1.00 86.19 286 HIS A CA 1
ATOM 2193 C C . HIS A 1 286 ? 5.852 6.561 5.543 1.00 86.19 286 HIS A C 1
ATOM 2195 O O . HIS A 1 286 ? 5.837 7.790 5.489 1.00 86.19 286 HIS A O 1
ATOM 2201 N N . LEU A 1 287 ? 4.920 5.888 6.217 1.00 90.00 287 LEU A N 1
ATOM 2202 C CA . LEU A 1 287 ? 3.612 6.452 6.547 1.00 90.00 287 LEU A CA 1
ATOM 2203 C C . LEU A 1 287 ? 3.151 6.010 7.926 1.00 90.00 287 LEU A C 1
ATOM 2205 O O . LEU A 1 287 ? 3.284 4.842 8.286 1.00 90.00 287 LEU A O 1
ATOM 2209 N N . ARG A 1 288 ? 2.517 6.922 8.657 1.00 92.12 288 ARG A N 1
ATOM 2210 C CA . ARG A 1 288 ? 1.785 6.590 9.874 1.00 92.12 288 ARG A CA 1
ATOM 2211 C C . ARG A 1 288 ? 0.451 7.309 9.870 1.00 92.12 288 ARG A C 1
ATOM 2213 O O . ARG A 1 288 ? 0.368 8.485 9.532 1.00 92.12 288 ARG A O 1
ATOM 2220 N N . THR A 1 289 ? -0.608 6.574 10.151 1.00 94.19 289 THR A N 1
ATOM 2221 C CA . THR A 1 289 ? -1.972 7.046 9.936 1.00 94.19 289 THR A CA 1
ATOM 2222 C C . THR A 1 289 ? -2.906 6.413 10.954 1.00 94.19 289 THR A C 1
ATOM 2224 O O . THR A 1 289 ? -2.737 5.250 11.317 1.00 94.19 289 THR A O 1
ATOM 2227 N N . SER A 1 290 ? -3.887 7.175 11.407 1.00 95.50 290 SER A N 1
ATOM 2228 C CA . SER A 1 290 ? -4.914 6.743 12.340 1.00 95.50 290 SER A CA 1
ATOM 2229 C C . SER A 1 290 ? -6.281 7.119 11.793 1.00 95.50 290 SER A C 1
ATOM 2231 O O . SER A 1 290 ? -6.464 8.236 11.313 1.00 95.50 290 SER A O 1
ATOM 2233 N N . VAL A 1 291 ? -7.243 6.204 11.893 1.00 95.69 291 VAL A N 1
ATOM 2234 C CA . VAL A 1 291 ? -8.657 6.465 11.602 1.00 95.69 291 VAL A CA 1
ATOM 2235 C C . VAL A 1 291 ? -9.485 6.035 12.798 1.00 95.69 291 VAL A C 1
ATOM 2237 O O . VAL A 1 291 ? -9.531 4.845 13.132 1.00 95.69 291 VAL A O 1
ATOM 2240 N N . GLY A 1 292 ? -10.138 7.005 13.429 1.00 95.12 292 GLY A N 1
ATOM 2241 C CA . GLY A 1 292 ? -11.125 6.768 14.472 1.00 95.12 292 GLY A CA 1
ATOM 2242 C C . GLY A 1 292 ? -12.453 6.289 13.886 1.00 95.12 292 GLY A C 1
ATOM 2243 O O . GLY A 1 292 ? -12.762 6.540 12.719 1.00 95.12 292 GLY A O 1
ATOM 2244 N N . SER A 1 293 ? -13.248 5.577 14.681 1.00 94.75 293 SER A N 1
ATOM 2245 C CA . SER A 1 293 ? -14.506 4.998 14.212 1.00 94.75 293 SER A CA 1
ATOM 2246 C C . SER A 1 293 ? -15.593 6.019 13.882 1.00 94.75 293 SER A C 1
ATOM 2248 O O . SER A 1 293 ? -16.457 5.705 13.065 1.00 94.75 293 SER A O 1
ATOM 2250 N N . GLU A 1 294 ? -15.531 7.243 14.422 1.00 93.25 294 GLU A N 1
ATOM 2251 C CA . GLU A 1 294 ? -16.464 8.313 14.041 1.00 93.25 294 GLU A CA 1
ATOM 2252 C C . GLU A 1 294 ? -16.322 8.689 12.564 1.00 93.25 294 GLU A C 1
ATOM 2254 O O . GLU A 1 294 ? -17.326 8.804 11.867 1.00 93.25 294 GLU A O 1
ATOM 2259 N N . ASP A 1 295 ? -15.096 8.817 12.056 1.00 92.12 295 ASP A N 1
ATOM 2260 C CA . ASP A 1 295 ? -14.876 9.071 10.631 1.00 92.12 295 ASP A CA 1
ATOM 2261 C C . ASP A 1 295 ? -14.962 7.769 9.828 1.00 92.12 295 ASP A C 1
ATOM 2263 O O . ASP A 1 295 ? -15.593 7.727 8.774 1.00 92.12 295 ASP A O 1
ATOM 2267 N N . GLY A 1 296 ? -14.379 6.678 10.333 1.00 91.19 296 GLY A N 1
ATOM 2268 C CA . GLY A 1 296 ? -14.297 5.402 9.624 1.00 91.19 296 GLY A CA 1
ATOM 2269 C C . GLY A 1 296 ? -15.659 4.798 9.275 1.00 91.19 296 GLY A C 1
ATOM 2270 O O . GLY A 1 296 ? -15.853 4.362 8.144 1.00 91.19 296 GLY A O 1
ATOM 2271 N N . ILE A 1 297 ? -16.619 4.800 10.207 1.00 92.12 297 ILE A N 1
ATOM 2272 C CA . ILE A 1 297 ? -17.962 4.234 9.980 1.00 92.12 297 ILE A CA 1
ATOM 2273 C C . ILE A 1 297 ? -18.816 5.157 9.099 1.00 92.12 297 ILE A C 1
ATOM 2275 O O . ILE A 1 297 ? -19.595 4.672 8.281 1.00 92.12 297 ILE A O 1
ATOM 2279 N N . ASN A 1 298 ? -18.669 6.477 9.251 1.00 90.81 298 ASN A N 1
ATOM 2280 C CA . ASN A 1 298 ? -19.461 7.468 8.513 1.00 90.81 298 ASN A CA 1
ATOM 2281 C C . ASN A 1 298 ? -18.907 7.774 7.113 1.00 90.81 298 ASN A C 1
ATOM 2283 O O . ASN A 1 298 ? -19.551 8.471 6.328 1.00 90.81 298 ASN A O 1
ATOM 2287 N N . THR A 1 299 ? -17.721 7.263 6.785 1.00 88.94 299 THR A N 1
ATOM 2288 C CA . THR A 1 299 ? -17.121 7.419 5.461 1.00 88.94 299 THR A CA 1
ATOM 2289 C C . THR A 1 299 ? -17.834 6.544 4.439 1.00 88.94 299 THR A C 1
ATOM 2291 O O . THR A 1 299 ? -17.920 5.325 4.584 1.00 88.94 299 THR A O 1
ATOM 2294 N N . ASP A 1 300 ? -18.275 7.149 3.336 1.00 87.50 300 ASP A N 1
ATOM 2295 C CA . ASP A 1 300 ? -18.712 6.393 2.168 1.00 87.50 300 ASP A CA 1
ATOM 2296 C C . ASP A 1 300 ? -17.486 5.845 1.419 1.00 87.50 300 ASP A C 1
ATOM 2298 O O . ASP A 1 300 ? -16.896 6.482 0.539 1.00 87.50 300 ASP A O 1
ATOM 2302 N N . TRP A 1 301 ? -17.080 4.634 1.797 1.00 86.69 301 TRP A N 1
ATOM 2303 C CA . TRP A 1 301 ? -15.943 3.928 1.209 1.00 86.69 301 TRP A CA 1
ATOM 2304 C C . TRP A 1 301 ? -16.150 3.499 -0.250 1.00 86.69 301 TRP A C 1
ATOM 2306 O O . TRP A 1 301 ? -15.181 3.079 -0.900 1.00 86.69 301 TRP A O 1
ATOM 2316 N N . ALA A 1 302 ? -17.379 3.564 -0.773 1.00 80.62 302 ALA A N 1
ATOM 2317 C CA . ALA A 1 302 ? -17.667 3.265 -2.170 1.00 80.62 302 ALA A CA 1
ATOM 2318 C C . ALA A 1 302 ? -17.342 4.463 -3.073 1.00 80.62 302 ALA A C 1
ATOM 2320 O O . ALA A 1 302 ? -16.809 4.265 -4.166 1.00 80.62 302 ALA A O 1
ATOM 2321 N N . THR A 1 303 ? -17.601 5.688 -2.606 1.00 79.25 303 THR A N 1
ATOM 2322 C CA . THR A 1 303 ? -17.425 6.918 -3.399 1.00 79.25 303 THR A CA 1
ATOM 2323 C C . THR A 1 303 ? -16.157 7.702 -3.067 1.00 79.25 303 THR A C 1
ATOM 2325 O O . THR A 1 303 ? -15.594 8.345 -3.950 1.00 79.25 303 THR A O 1
ATOM 2328 N N . SER A 1 304 ? -15.648 7.620 -1.834 1.00 79.50 304 SER A N 1
ATOM 2329 C CA . SER A 1 304 ? -14.458 8.381 -1.423 1.00 79.50 304 SER A CA 1
ATOM 2330 C C . SER A 1 304 ? -13.207 7.960 -2.206 1.00 79.50 304 SER A C 1
ATOM 2332 O O . SER A 1 304 ? -12.405 8.799 -2.617 1.00 79.50 304 SER A O 1
ATOM 2334 N N . GLY A 1 305 ? -13.031 6.656 -2.447 1.00 82.56 305 GLY A N 1
ATOM 2335 C CA . GLY A 1 305 ? -11.804 6.123 -3.044 1.00 82.56 305 GLY A CA 1
ATOM 2336 C C . GLY A 1 305 ? -10.540 6.455 -2.223 1.00 82.56 305 GLY A C 1
ATOM 2337 O O . GLY A 1 305 ? -10.605 7.133 -1.194 1.00 82.56 305 GLY A O 1
ATOM 2338 N N . PRO A 1 306 ? -9.359 5.985 -2.654 1.00 84.81 306 PRO A N 1
ATOM 2339 C CA . PRO A 1 306 ? -8.114 6.216 -1.922 1.00 84.81 306 PRO A CA 1
ATOM 2340 C C . PRO A 1 306 ? -7.709 7.697 -1.911 1.00 84.81 306 PRO A C 1
ATOM 2342 O O . PRO A 1 306 ? -7.194 8.191 -0.915 1.00 84.81 306 PRO A O 1
ATOM 2345 N N . THR A 1 307 ? -7.967 8.446 -2.985 1.00 80.88 307 THR A N 1
ATOM 2346 C CA . THR A 1 307 ? -7.583 9.863 -3.062 1.00 80.88 307 THR A CA 1
ATOM 2347 C C . THR A 1 307 ? -8.344 10.738 -2.066 1.00 80.88 307 THR A C 1
ATOM 2349 O O . THR A 1 307 ? -7.696 11.455 -1.306 1.00 80.88 307 THR A O 1
ATOM 2352 N N . ASN A 1 308 ? -9.686 10.702 -2.039 1.00 81.88 308 ASN A N 1
ATOM 2353 C CA . ASN A 1 308 ? -10.425 11.578 -1.118 1.00 81.88 308 ASN A CA 1
ATOM 2354 C C . ASN A 1 308 ? -10.211 11.147 0.328 1.00 81.88 308 ASN A C 1
ATOM 2356 O O . ASN A 1 308 ? -10.137 12.002 1.202 1.00 81.88 308 ASN A O 1
ATOM 2360 N N . PHE A 1 309 ? -10.016 9.851 0.572 1.00 86.81 309 PHE A N 1
ATOM 2361 C CA . PHE A 1 309 ? -9.561 9.375 1.870 1.00 86.81 309 PHE A CA 1
ATOM 2362 C C . PHE A 1 309 ? -8.292 10.128 2.318 1.00 86.81 309 PHE A C 1
ATOM 2364 O O . PHE A 1 309 ? -8.294 10.774 3.362 1.00 86.81 309 PHE A O 1
ATOM 2371 N N . TRP A 1 310 ? -7.237 10.169 1.499 1.00 86.19 310 TRP A N 1
ATOM 2372 C CA . TRP A 1 310 ? -5.987 10.837 1.886 1.00 86.19 310 TRP A CA 1
ATOM 2373 C C . TRP A 1 310 ? -6.060 12.370 1.915 1.00 86.19 310 TRP A C 1
ATOM 2375 O O . TRP A 1 310 ? -5.445 12.986 2.782 1.00 86.19 310 TRP A O 1
ATOM 2385 N N . ILE A 1 311 ? -6.791 12.998 0.993 1.00 80.94 311 ILE A N 1
ATOM 2386 C CA . ILE A 1 311 ? -6.834 14.467 0.876 1.00 80.94 311 ILE A CA 1
ATOM 2387 C C . ILE A 1 311 ? -7.852 15.090 1.838 1.00 80.94 311 ILE A C 1
ATOM 2389 O O . ILE A 1 311 ? -7.592 16.144 2.413 1.00 80.94 311 ILE A O 1
ATOM 2393 N N . VAL A 1 312 ? -9.012 14.455 2.010 1.00 79.44 312 VAL A N 1
ATOM 2394 C CA . VAL A 1 312 ? -10.147 15.015 2.758 1.00 79.44 312 VAL A CA 1
ATOM 2395 C C . VAL A 1 312 ? -10.195 14.456 4.174 1.00 79.44 312 VAL A C 1
ATOM 2397 O O . VAL A 1 312 ? -10.346 15.215 5.131 1.00 79.44 312 VAL A O 1
ATOM 2400 N N . MET A 1 313 ? -10.044 13.139 4.321 1.00 82.94 313 MET A N 1
ATOM 2401 C CA . MET A 1 313 ? -10.256 12.473 5.607 1.00 82.94 313 MET A CA 1
ATOM 2402 C C . MET A 1 313 ? -9.011 12.517 6.489 1.00 82.94 313 MET A C 1
ATOM 2404 O O . MET A 1 313 ? -9.087 12.870 7.662 1.00 82.94 313 MET A O 1
ATOM 2408 N N . MET A 1 314 ? -7.846 12.220 5.916 1.00 83.62 314 MET A N 1
ATOM 2409 C CA . MET A 1 314 ? -6.630 12.021 6.699 1.00 83.62 314 MET A CA 1
ATOM 2410 C C . MET A 1 314 ? -5.987 13.307 7.227 1.00 83.62 314 MET A C 1
ATOM 2412 O O . MET A 1 314 ? -5.065 13.207 8.029 1.00 83.62 314 MET A O 1
ATOM 2416 N N . LYS A 1 315 ? -6.474 14.496 6.826 1.00 74.75 315 LYS A N 1
ATOM 2417 C CA . LYS A 1 315 ? -6.081 15.823 7.350 1.00 74.75 315 LYS A CA 1
ATOM 2418 C C . LYS A 1 315 ? -4.603 15.878 7.760 1.00 74.75 315 LYS A C 1
ATOM 2420 O O . LYS A 1 315 ? -4.307 15.986 8.947 1.00 74.75 315 LYS A O 1
ATOM 2425 N N . TYR A 1 316 ? -3.685 15.734 6.801 1.00 79.81 316 TYR A N 1
ATOM 2426 C CA . TYR A 1 316 ? -2.260 15.566 7.098 1.00 79.81 316 TYR A CA 1
ATOM 2427 C C . TYR A 1 316 ? -1.711 16.639 8.044 1.00 79.81 316 TYR A C 1
ATOM 2429 O O . TYR A 1 316 ? -1.871 17.838 7.807 1.00 79.81 316 TYR A O 1
ATOM 2437 N N . LYS A 1 317 ? -1.037 16.196 9.110 1.00 79.81 317 LYS A N 1
ATOM 2438 C CA . LYS A 1 317 ? -0.393 17.062 10.105 1.00 79.81 317 LYS A CA 1
ATOM 2439 C C . LYS A 1 317 ? 1.094 16.716 10.233 1.00 79.81 317 LYS A C 1
ATOM 2441 O O . LYS A 1 317 ? 1.479 15.561 10.050 1.00 79.81 317 LYS A O 1
ATOM 2446 N N . PRO A 1 318 ? 1.951 17.687 10.606 1.00 80.00 318 PRO A N 1
ATOM 2447 C CA . PRO A 1 318 ? 3.360 17.413 10.894 1.00 80.00 318 PRO A CA 1
ATOM 2448 C C . PRO A 1 318 ? 3.565 16.617 12.200 1.00 80.00 318 PRO A C 1
ATOM 2450 O O . PRO A 1 318 ? 4.686 16.224 12.518 1.00 80.00 318 PRO A O 1
ATOM 2453 N N . TYR A 1 319 ? 2.495 16.372 12.962 1.00 83.12 319 TYR A N 1
ATOM 2454 C CA . TYR A 1 319 ? 2.485 15.644 14.227 1.00 83.12 319 TYR A CA 1
ATOM 2455 C C . TYR A 1 319 ? 1.336 14.628 14.274 1.00 83.12 319 TYR A C 1
ATOM 2457 O O . TYR A 1 319 ? 0.402 14.690 13.479 1.00 83.12 319 TYR A O 1
ATOM 2465 N N . GLU A 1 320 ? 1.431 13.686 15.210 1.00 88.88 320 GLU A N 1
ATOM 2466 C CA . GLU A 1 320 ? 0.406 12.672 15.476 1.00 88.88 320 GLU A CA 1
ATOM 2467 C C . GLU A 1 320 ? -0.621 13.300 16.414 1.00 88.88 320 GLU A C 1
ATOM 2469 O O . GLU A 1 320 ? -0.273 13.716 17.521 1.00 88.88 320 GLU A O 1
ATOM 2474 N N . ASP A 1 321 ? -1.858 13.459 15.948 1.00 86.25 321 ASP A N 1
ATOM 2475 C CA . ASP A 1 321 ? -2.901 14.100 16.741 1.00 86.25 321 ASP A CA 1
ATOM 2476 C C . ASP A 1 321 ? -3.583 13.083 17.658 1.00 86.25 321 ASP A C 1
ATOM 2478 O O . ASP A 1 321 ? -4.615 12.494 17.346 1.00 86.25 321 ASP A O 1
ATOM 2482 N N . GLU A 1 322 ? -2.961 12.860 18.809 1.00 88.50 322 GLU A N 1
ATOM 2483 C CA . GLU A 1 322 ? -3.466 11.973 19.859 1.00 88.50 322 GLU A CA 1
ATOM 2484 C C . GLU A 1 322 ? -4.451 12.671 20.813 1.00 88.50 322 GLU A C 1
ATOM 2486 O O . GLU A 1 322 ? -4.746 12.158 21.896 1.00 88.50 322 GLU A O 1
ATOM 2491 N N . THR A 1 323 ? -4.961 13.851 20.445 1.00 85.56 323 THR A N 1
ATOM 2492 C CA . THR A 1 323 ? -5.940 14.570 21.265 1.00 85.56 323 THR A CA 1
ATOM 2493 C C . THR A 1 323 ? -7.335 13.946 21.153 1.00 85.56 323 THR A C 1
ATOM 2495 O O . THR A 1 323 ? -7.691 13.322 20.156 1.00 85.56 323 THR A O 1
ATOM 2498 N N . GLY A 1 324 ? -8.139 14.075 22.211 1.00 86.50 324 GLY A N 1
ATOM 2499 C CA . GLY A 1 324 ? -9.508 13.553 22.240 1.00 86.50 324 GLY A CA 1
ATOM 2500 C C . GLY A 1 324 ? -9.624 12.047 22.509 1.00 86.50 324 GLY A C 1
ATOM 2501 O O . GLY A 1 324 ? -8.678 11.372 22.934 1.00 86.50 324 GLY A O 1
ATOM 2502 N N . THR A 1 325 ? -10.837 11.535 22.308 1.00 90.62 325 THR A N 1
ATOM 2503 C CA . THR A 1 325 ? -11.206 10.124 22.506 1.00 90.62 325 THR A CA 1
ATOM 2504 C C . THR A 1 325 ? -10.685 9.252 21.355 1.00 90.62 325 THR A C 1
ATOM 2506 O O . THR A 1 325 ? -10.479 9.745 20.250 1.00 90.62 325 THR A O 1
ATOM 2509 N N . LEU A 1 326 ? -10.431 7.956 21.588 1.00 88.75 326 LEU A N 1
ATOM 2510 C CA . LEU A 1 326 ? -9.810 7.069 20.584 1.00 88.75 326 LEU A CA 1
ATOM 2511 C C . LEU A 1 326 ? -10.574 7.035 19.247 1.00 88.75 326 LEU A C 1
ATOM 2513 O O . LEU A 1 326 ? -9.959 7.004 18.185 1.00 88.75 326 LEU A O 1
ATOM 2517 N N . ASN A 1 327 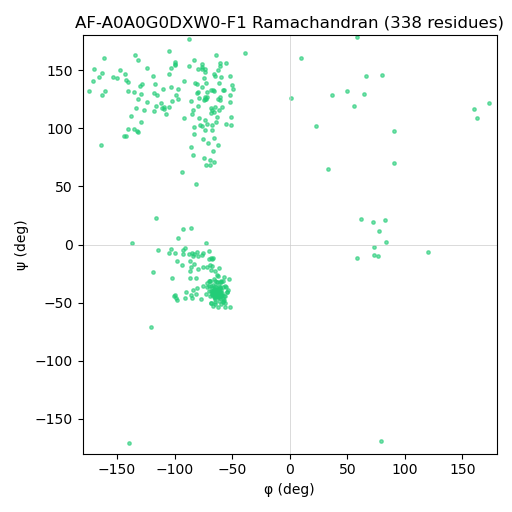? -11.904 7.094 19.294 1.00 91.81 327 ASN A N 1
ATOM 2518 C CA . ASN A 1 327 ? -12.804 7.118 18.139 1.00 91.81 327 ASN A CA 1
ATOM 2519 C C . ASN A 1 327 ? -12.781 8.414 17.320 1.00 91.81 327 ASN A C 1
ATOM 2521 O O . ASN A 1 327 ? -13.282 8.407 16.198 1.00 91.81 327 ASN A O 1
ATOM 2525 N N . GLN A 1 328 ? -12.169 9.481 17.835 1.00 91.31 328 GLN A N 1
ATOM 2526 C CA . GLN A 1 328 ? -12.046 10.787 17.174 1.00 91.31 328 GLN A CA 1
ATOM 2527 C C . GLN A 1 328 ? -10.654 11.039 16.583 1.00 91.31 328 GLN A C 1
ATOM 2529 O O . GLN A 1 328 ? -10.414 12.062 15.944 1.00 91.31 328 GLN A O 1
ATOM 2534 N N . ARG A 1 329 ? -9.711 10.116 16.796 1.00 90.75 329 ARG A N 1
ATOM 2535 C CA . ARG A 1 329 ? -8.312 10.278 16.383 1.00 90.75 329 ARG A CA 1
ATOM 2536 C C . ARG A 1 329 ? -8.117 9.883 14.926 1.00 90.75 329 ARG A C 1
ATOM 2538 O O . ARG A 1 329 ? -7.577 8.815 14.632 1.00 90.75 329 ARG A O 1
ATOM 2545 N N . THR A 1 330 ? -8.528 10.766 14.025 1.00 93.38 330 THR A N 1
ATOM 2546 C CA . THR A 1 330 ? -8.291 10.624 12.584 1.00 93.38 330 THR A CA 1
ATOM 2547 C C . THR A 1 330 ? -7.242 11.620 12.110 1.00 93.38 330 THR A C 1
ATOM 2549 O O . THR A 1 330 ? -7.459 12.833 12.127 1.00 93.38 330 THR A O 1
ATOM 2552 N N . TRP A 1 331 ? -6.083 11.111 11.699 1.00 92.50 331 TRP A N 1
ATOM 2553 C CA . TRP A 1 331 ? -4.950 11.923 11.257 1.00 92.50 331 TRP A CA 1
ATOM 2554 C C . TRP A 1 331 ? -3.942 11.097 10.462 1.00 92.50 331 TRP A C 1
ATOM 2556 O O . TRP A 1 331 ? -3.735 9.911 10.710 1.00 92.50 331 TRP A O 1
ATOM 2566 N N . GLY A 1 332 ? -3.286 11.736 9.500 1.00 90.69 332 GLY A N 1
ATOM 2567 C CA . GLY A 1 332 ? -2.203 11.179 8.703 1.00 90.69 332 GLY A CA 1
ATOM 2568 C C . GLY A 1 332 ? -0.916 11.955 8.943 1.00 90.69 332 GLY A C 1
ATOM 2569 O O . GLY A 1 332 ? -0.920 13.185 8.996 1.00 90.69 332 GLY A O 1
ATOM 2570 N N . LYS A 1 333 ? 0.197 11.235 9.059 1.00 87.25 333 LYS A N 1
ATOM 2571 C CA . LYS A 1 333 ? 1.542 11.793 9.167 1.00 87.25 333 LYS A CA 1
ATOM 2572 C C . LYS A 1 333 ? 2.476 11.089 8.195 1.00 87.25 333 LYS A C 1
ATOM 2574 O O . LYS A 1 333 ? 2.633 9.866 8.193 1.00 87.25 333 LYS A O 1
ATOM 2579 N N . GLU A 1 334 ? 3.123 11.891 7.373 1.00 82.50 334 GLU A N 1
ATOM 2580 C CA . GLU A 1 334 ? 4.122 11.436 6.417 1.00 82.50 334 GLU A CA 1
ATOM 2581 C C . GLU A 1 334 ? 5.473 11.372 7.131 1.00 82.50 334 GLU A C 1
ATOM 2583 O O . GLU A 1 334 ? 5.906 12.347 7.747 1.00 82.50 334 GLU A O 1
ATOM 2588 N N . ILE A 1 335 ? 6.108 10.199 7.115 1.00 79.75 335 ILE A N 1
ATOM 2589 C CA . ILE A 1 335 ? 7.404 9.973 7.769 1.00 79.75 335 ILE A CA 1
ATOM 2590 C C . ILE A 1 335 ? 8.525 10.077 6.733 1.00 79.75 335 ILE A C 1
ATOM 2592 O O . ILE A 1 335 ? 9.521 10.763 6.965 1.00 79.75 335 ILE A O 1
ATOM 2596 N N . GLY A 1 336 ? 8.357 9.405 5.594 1.00 72.38 336 GLY A N 1
ATOM 2597 C CA . GLY A 1 336 ? 9.335 9.376 4.512 1.00 72.38 336 GLY A CA 1
ATOM 2598 C C . GLY A 1 336 ? 9.298 10.627 3.637 1.00 72.38 336 GLY A C 1
ATOM 2599 O O . GLY A 1 336 ? 8.255 11.256 3.458 1.00 72.38 336 GLY A O 1
ATOM 2600 N N . SER A 1 337 ? 10.443 10.990 3.050 1.00 71.38 337 SER A N 1
ATOM 2601 C CA . SER A 1 337 ? 10.507 12.050 2.030 1.00 71.38 337 SER A CA 1
ATOM 2602 C C . SER A 1 337 ? 9.745 11.686 0.755 1.00 71.38 337 SER A C 1
ATOM 2604 O O . SER A 1 337 ? 9.340 12.581 0.023 1.00 71.38 337 SER A O 1
ATOM 2606 N N . ASP A 1 338 ? 9.533 10.394 0.510 1.00 75.12 338 ASP A N 1
ATOM 2607 C CA . ASP A 1 338 ? 8.739 9.849 -0.590 1.00 75.12 338 ASP A CA 1
ATOM 2608 C C . ASP A 1 338 ? 7.224 9.969 -0.366 1.00 75.12 338 ASP A C 1
ATOM 2610 O O . ASP A 1 338 ? 6.453 9.683 -1.281 1.00 75.12 338 ASP A O 1
ATOM 2614 N N . CYS A 1 339 ? 6.797 10.374 0.835 1.00 71.25 339 CYS A N 1
ATOM 2615 C CA . CYS A 1 339 ? 5.398 10.645 1.133 1.00 71.25 339 CYS A CA 1
ATOM 2616 C C . CYS A 1 339 ? 4.978 12.106 0.956 1.00 71.25 339 CYS A C 1
ATOM 2618 O O . CYS A 1 339 ? 3.773 12.304 0.860 1.00 71.25 339 CYS A O 1
ATOM 2620 N N . LYS A 1 340 ? 5.923 13.059 0.909 1.00 63.09 340 LYS A N 1
ATOM 2621 C CA . LYS A 1 340 ? 5.675 14.515 0.921 1.00 63.09 340 LYS A CA 1
ATOM 2622 C C . LYS A 1 340 ? 5.114 15.100 -0.370 1.00 63.09 340 LYS A C 1
ATOM 2624 O O . LYS A 1 340 ? 5.448 14.580 -1.460 1.00 63.09 340 LYS A O 1
#

Mean predicted aligned error: 20.91 Å